Protein 8X2A (pdb70)

Solvent-accessible surface area: 12989 Å² total; per-residue (Å²): 39,79,28,140,58,173,56,11,77,69,99,115,99,76,26,97,35,107,22,24,46,25,37,27,0,69,30,110,68,130,107,69,0,15,0,20,17,3,138,129,49,33,7,31,45,117,87,7,50,129,35,6,119,50,11,61,173,12,53,42,94,30,4,8,71,19,43,0,10,3,29,169,104,94,50,4,17,2,0,12,40,66,12,55,57,29,33,0,24,88,16,1,121,81,76,21,215,59,6,99,51,40,67,0,6,46,3,0,17,12,0,0,43,0,1,14,38,0,31,72,89,146,21,58,2,60,14,0,0,0,82,22,0,45,0,28,197,119,56,28,0,26,0,12,41,10,5,8,37,137,14,40,102,97,95,74,170,111,127,33,184,22,34,14,40,38,8,0,9,23,4,21,98,152,92,117,53,38,25,42,6,3,0,1,6,0,0,0,0,0,2,1,0,2,4,47,3,105,106,2,13,90,153,74,84,40,88,81,2,43,107,52,4,46,142,44,66,34,5,123,108,2,170,62,2,57,94,70,15,32,91,16,0,98,45,0,4,82,102,75,36,123,134,6,25,44,0,132,101,2,39,76,53,0,78,103,51,94,178

Nearest PDB structures (foldseek):
  8x2a-assembly1_A  TM=1.004E+00  e=5.214E-53  Homo sapiens
  5p9j-assembly1_A  TM=9.746E-01  e=1.979E-36  Homo sapiens
  7ng7-assembly1_A  TM=9.384E-01  e=1.319E-29  Homo sapiens
  2vx1-assembly1_A  TM=8.857E-01  e=1.153E-25  Homo sapiens
  5nkc-assembly1_A  TM=9.064E-01  e=5.040E-25  Homo sapiens

Foldseek 3Di:
DADDPVQKAFDAWPQADPQGTWTWIHGNNHFTKIKHFHFPPFFLVVVVVVCQVVLQVLDDPQAFHWDHWHPPDGRIIGITGDAPQAFQLVVLQVCVVPDALLLLLQQLLSALVSLLSCVVVQFFQLDDASNQWGQHPVRRIHGYPGPVVVTGPDDQVLVGPPPLLLFQLCCNPPVDTGLLRVLSSSLVRSQCSLLSNDDGVVVDDSVRSSVCLVVPDDDDDHPRADPLRNVLSVLSHDNDSVSRDGSVVSSVSSVVVRD

Structure (mmCIF, N/CA/C/O backbone):
data_8X2A
#
_entry.id   8X2A
#
_cell.length_a   55.372
_cell.length_b   67.475
_cell.length_c   76.519
_cell.angle_alpha   90.000
_cell.angle_beta   90.000
_cell.angle_gamma   90.000
#
_symmetry.space_group_name_H-M   'P 21 21 21'
#
loop_
_entity.id
_entity.type
_entity.pdbx_description
1 polymer 'Cytoplasmic tyrosine-protein kinase BMX'
2 non-polymer 4-[(3S)-3-{[(2E)-but-2-enoyl]amino}piperidin-1-yl]-5-fluoro-2,3-dimethyl-1H-indole-7-carboxamide
3 non-polymer IMIDAZOLE
4 non-polymer 1,2-ETHANEDIOL
5 non-polymer 'CHLORIDE ION'
6 water water
#
loop_
_atom_site.group_PDB
_atom_site.id
_atom_site.type_symbol
_atom_site.label_atom_id
_atom_site.label_alt_id
_atom_site.label_comp_id
_atom_site.label_asym_id
_atom_site.label_entity_id
_atom_site.label_seq_id
_atom_site.pdbx_PDB_ins_code
_atom_site.Cartn_x
_atom_site.Cartn_y
_atom_site.Cartn_z
_atom_site.occupancy
_atom_site.B_iso_or_equiv
_atom_site.auth_seq_id
_atom_site.auth_comp_id
_atom_site.auth_asym_id
_atom_site.auth_atom_id
_atom_site.pdbx_PDB_model_num
ATOM 1 N N . GLY A 1 1 ? 25.739 2.530 9.729 1.000 22.210 410 GLY A N 1
ATOM 2 C CA . GLY A 1 1 ? 26.659 1.472 10.180 1.000 20.261 410 GLY A CA 1
ATOM 3 C C . GLY A 1 1 ? 27.455 1.893 11.400 1.000 20.438 410 GLY A C 1
ATOM 4 O O . GLY A 1 1 ? 27.192 2.942 11.988 1.000 20.024 410 GLY A O 1
ATOM 5 N N . GLU A 1 2 ? 28.382 1.045 11.807 1.000 19.384 411 GLU A N 1
ATOM 6 C CA . GLU A 1 2 ? 29.196 1.204 13.027 1.000 18.116 411 GLU A CA 1
ATOM 7 C C . GLU A 1 2 ? 30.376 2.135 12.731 1.000 16.422 411 GLU A C 1
ATOM 8 O O . GLU A 1 2 ? 31.065 1.937 11.736 1.000 19.473 411 GLU A O 1
ATOM 14 N N . LEU A 1 3 ? 30.568 3.123 13.580 1.000 14.511 412 LEU A N 1
ATOM 15 C CA . LEU A 1 3 ? 31.692 4.062 13.478 1.000 13.705 412 LEU A CA 1
ATOM 16 C C . LEU A 1 3 ? 32.721 3.698 14.535 1.000 14.866 412 LEU A C 1
ATOM 17 O O . LEU A 1 3 ? 32.422 2.990 15.499 1.000 17.728 412 LEU A O 1
ATOM 22 N N . LYS A 1 4 ? 33.916 4.218 14.340 1.000 15.086 413 LYS A N 1
ATOM 23 C CA . LYS A 1 4 ? 35.026 4.032 15.289 1.000 15.657 413 LYS A CA 1
ATOM 24 C C . LYS A 1 4 ? 34.917 5.096 16.356 1.000 14.070 413 LYS A C 1
ATOM 25 O O . LYS A 1 4 ? 34.985 6.288 16.028 1.000 14.377 413 LYS A O 1
ATOM 31 N N . ARG A 1 5 ? 34.785 4.680 17.600 1.000 14.035 414 ARG A N 1
ATOM 32 C CA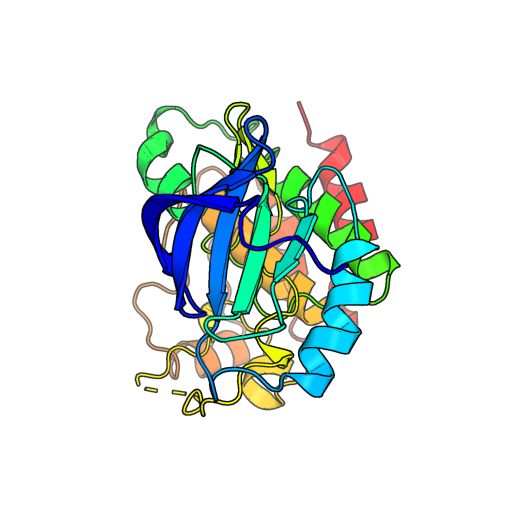 A ARG A 1 5 ? 34.507 5.594 18.726 0.500 14.665 414 ARG A CA 1
ATOM 33 C CA B ARG A 1 5 ? 34.501 5.598 18.731 0.500 14.723 414 ARG A CA 1
ATOM 34 C C . ARG A 1 5 ? 35.645 6.606 18.867 1.000 13.097 414 ARG A C 1
ATOM 35 O O . ARG A 1 5 ? 35.370 7.791 19.115 1.000 13.519 414 ARG A O 1
ATOM 50 N N . GLU A 1 6 ? 36.896 6.165 18.679 1.000 12.468 415 GLU A N 1
ATOM 51 C CA . GLU A 1 6 ? 38.026 7.089 18.848 1.000 11.999 415 GLU A CA 1
ATOM 52 C C . GLU A 1 6 ? 38.150 8.037 17.652 1.000 11.827 415 GLU A C 1
ATOM 53 O O . GLU A 1 6 ? 38.953 8.968 17.739 1.000 13.554 415 GLU A O 1
ATOM 59 N N . GLU A 1 7 ? 37.404 7.825 16.569 1.000 11.675 416 GLU A N 1
ATOM 60 C CA . GLU A 1 7 ? 37.366 8.796 15.453 1.000 12.072 416 GLU A CA 1
ATOM 61 C C . GLU A 1 7 ? 36.365 9.908 15.751 1.000 11.417 416 GLU A C 1
ATOM 62 O O . GLU A 1 7 ? 36.205 10.782 14.905 1.000 13.451 416 GLU A O 1
ATOM 68 N N . ILE A 1 8 ? 35.725 9.868 16.911 1.000 11.970 417 ILE A N 1
ATOM 69 C CA . ILE A 1 8 ? 34.850 10.961 17.389 1.000 12.763 417 ILE A CA 1
ATOM 70 C C . ILE A 1 8 ? 35.557 11.620 18.557 1.000 12.905 417 ILE A C 1
ATOM 71 O O . ILE A 1 8 ? 35.936 10.920 19.504 1.000 14.757 417 ILE A O 1
ATOM 76 N N . THR A 1 9 ? 35.782 12.913 18.446 1.000 12.154 418 THR A N 1
ATOM 77 C CA . THR A 1 9 ? 36.256 13.716 19.575 1.000 13.067 418 THR A CA 1
ATOM 78 C C . THR A 1 9 ? 35.107 14.598 20.037 1.000 12.609 418 THR A C 1
ATOM 79 O O . THR A 1 9 ? 34.545 15.344 19.224 1.000 13.434 418 THR A O 1
ATOM 83 N N . LEU A 1 10 ? 34.785 14.502 21.315 1.000 14.041 419 LEU A N 1
ATOM 84 C CA . LEU A 1 10 ? 33.700 15.290 21.923 1.000 14.936 419 LEU A CA 1
ATOM 85 C C . LEU A 1 10 ? 34.243 16.651 22.337 1.000 15.930 419 LEU A C 1
ATOM 86 O O . LEU A 1 10 ? 35.321 16.718 22.928 1.000 18.548 419 LEU A O 1
ATOM 91 N N . LEU A 1 11 ? 33.537 17.722 22.005 1.000 15.737 420 LEU A N 1
ATOM 92 C CA . LEU A 1 11 ? 34.056 19.102 22.148 1.000 17.606 420 LEU A CA 1
ATOM 93 C C . LEU A 1 11 ? 33.325 19.893 23.217 1.000 20.583 420 LEU A C 1
ATOM 94 O O . LEU A 1 11 ? 33.979 20.574 23.997 1.000 26.446 420 LEU A O 1
ATOM 99 N N . LYS A 1 12 ? 32.015 19.838 23.227 1.000 20.543 421 LYS A N 1
ATOM 100 C CA . LYS A 1 12 ? 31.222 20.587 24.223 1.000 21.830 421 LYS A CA 1
ATOM 101 C C . LYS A 1 12 ? 29.803 20.050 24.218 1.000 19.767 421 LYS A C 1
ATOM 102 O O . LYS A 1 12 ? 29.337 19.528 23.187 1.000 19.236 421 LYS A O 1
ATOM 108 N N . GLU A 1 13 ? 29.128 20.210 25.342 1.000 19.940 422 GLU A N 1
ATOM 109 C CA . GLU A 1 13 ? 27.726 19.769 25.450 1.000 19.689 422 GLU A CA 1
ATOM 110 C C . GLU A 1 13 ? 26.843 20.746 24.667 1.000 19.114 422 GLU A C 1
ATOM 111 O O . GLU A 1 13 ? 26.996 21.969 24.836 1.000 22.970 422 GLU A O 1
ATOM 117 N N . LEU A 1 14 ? 25.930 20.222 23.851 1.000 18.012 423 LEU A N 1
ATOM 118 C CA . LEU A 1 14 ? 24.891 21.042 23.177 1.000 17.474 423 LEU A CA 1
ATOM 119 C C . LEU A 1 14 ? 23.692 21.198 24.100 1.000 19.299 423 LEU A C 1
ATOM 120 O O . LEU A 1 14 ? 22.996 22.203 23.997 1.000 23.966 423 LEU A O 1
ATOM 125 N N . GLY A 1 15 ? 23.473 20.223 24.969 1.000 19.789 424 GLY A N 1
ATOM 126 C CA . GLY A 1 15 ? 22.432 20.293 25.994 1.000 20.469 424 GLY A CA 1
ATOM 127 C C . GLY A 1 15 ? 21.886 18.912 26.246 1.000 19.428 424 GLY A C 1
ATOM 128 O O . GLY A 1 15 ? 22.489 17.909 25.811 1.000 20.227 424 GLY A O 1
ATOM 129 N N . SER A 1 16 ? 20.765 18.868 26.930 1.000 21.953 425 SER A N 1
ATOM 130 C CA . SER A 1 16 ? 20.071 17.618 27.286 1.000 24.766 425 SER A CA 1
ATOM 131 C C . SER A 1 16 ? 18.897 17.472 26.332 1.000 24.656 425 SER A C 1
ATOM 132 O O . SER A 1 16 ? 17.994 18.348 26.305 1.000 26.849 425 SER A O 1
ATOM 135 N N . GLY A 1 17 ? 19.004 16.437 25.520 1.000 25.087 426 GLY A N 1
ATOM 136 C CA . GLY A 1 17 ? 18.005 16.118 24.514 1.000 26.349 426 GLY A CA 1
ATOM 137 C C . GLY A 1 17 ? 16.939 15.253 25.133 1.000 25.892 426 GLY A C 1
ATOM 138 O O . GLY A 1 17 ? 17.034 14.846 26.326 1.000 27.250 426 GLY A O 1
ATOM 139 N N . GLN A 1 18 ? 15.950 14.958 24.328 1.000 25.662 427 GLN A N 1
ATOM 140 C CA . GLN A 1 18 ? 14.854 14.080 24.741 1.000 25.755 427 GLN A CA 1
ATOM 141 C C . GLN A 1 18 ? 15.412 12.707 25.128 1.000 22.886 427 GLN A C 1
ATOM 142 O O . GLN A 1 18 ? 14.818 12.064 25.990 1.000 26.051 427 GLN A O 1
ATOM 148 N N . PHE A 1 19 ? 16.553 12.287 24.572 1.000 22.885 428 PHE A N 1
ATOM 149 C CA . PHE A 1 19 ? 17.066 10.894 24.679 1.000 23.186 428 PHE A CA 1
ATOM 150 C C . PHE A 1 19 ? 18.367 10.819 25.482 1.000 25.746 428 PHE A C 1
ATOM 151 O O . PHE A 1 19 ? 18.903 9.708 25.609 1.000 31.070 428 PHE A O 1
ATOM 159 N N . GLY A 1 20 ? 18.819 11.940 26.043 1.000 25.259 429 GLY A N 1
ATOM 160 C CA . GLY A 1 20 ? 20.059 12.028 26.832 1.000 25.686 429 GLY A CA 1
ATOM 161 C C . GLY A 1 20 ? 20.891 13.234 26.449 1.000 21.994 429 GLY A C 1
ATOM 162 O O . GLY A 1 20 ? 20.419 14.111 25.721 1.000 23.695 429 GLY A O 1
ATOM 163 N N . VAL A 1 21 ? 22.119 13.261 26.946 1.000 20.778 430 VAL A N 1
ATOM 164 C CA . VAL A 1 21 ? 23.077 14.350 26.647 1.000 20.393 430 VAL A CA 1
ATOM 165 C C . VAL A 1 21 ? 23.382 14.305 25.155 1.000 18.024 430 VAL A C 1
ATOM 166 O O . VAL A 1 21 ? 23.467 13.210 24.575 1.000 17.899 430 VAL A O 1
ATOM 170 N N . VAL A 1 22 ? 23.546 15.474 24.563 1.000 15.992 431 VAL A N 1
ATOM 171 C CA . VAL A 1 22 ? 24.000 15.606 23.159 1.000 14.600 431 VAL A CA 1
ATOM 172 C C . VAL A 1 22 ? 25.247 16.476 23.161 1.000 14.834 431 VAL A C 1
ATOM 173 O O . VAL A 1 22 ? 25.241 17.541 23.775 1.000 15.765 431 VAL A O 1
ATOM 177 N N . GLN A 1 23 ? 26.279 16.011 22.478 1.000 14.388 432 GLN A N 1
ATOM 178 C CA . GLN A 1 23 ? 27.578 16.705 22.412 1.000 14.924 432 GLN A CA 1
ATOM 179 C C . GLN A 1 23 ? 27.851 17.149 20.984 1.000 13.444 432 GLN A C 1
ATOM 180 O O . GLN A 1 23 ? 27.544 16.412 20.039 1.000 14.389 432 GLN A O 1
ATOM 186 N N . LEU A 1 24 ? 28.477 18.307 20.856 1.000 13.765 433 LEU A N 1
ATOM 187 C CA . LEU A 1 24 ? 29.165 18.689 19.618 1.000 13.639 433 LEU A CA 1
ATOM 188 C C . LEU A 1 24 ? 30.469 17.911 19.562 1.000 12.428 433 LEU A C 1
ATOM 189 O O . LEU A 1 24 ? 31.161 17.841 20.582 1.000 15.693 433 LEU A O 1
ATOM 194 N N . GLY A 1 25 ? 30.781 17.368 18.398 1.000 12.240 434 GLY A N 1
ATOM 195 C CA . GLY A 1 25 ? 32.017 16.624 18.215 1.000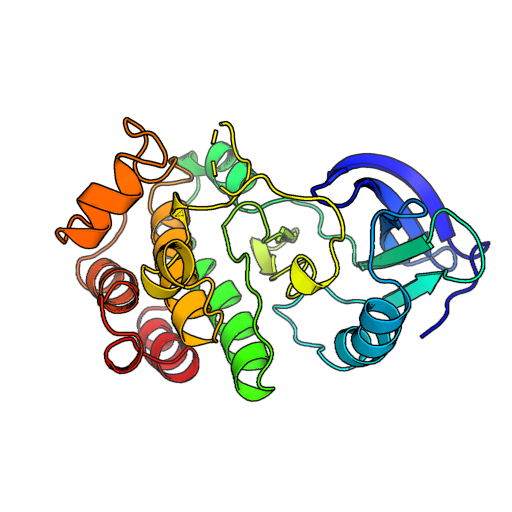 11.934 434 GLY A CA 1
ATOM 196 C C . GLY A 1 25 ? 32.599 16.840 16.848 1.000 10.584 434 GLY A C 1
ATOM 197 O O . GLY A 1 25 ? 32.044 17.563 16.015 1.000 10.727 434 GLY A O 1
ATOM 198 N N . LYS A 1 26 ? 33.730 16.203 16.663 1.000 11.126 435 LYS A N 1
ATOM 199 C CA . LYS A 1 26 ? 34.394 16.179 15.366 1.000 11.803 435 LYS A CA 1
ATOM 200 C C . LYS A 1 26 ? 34.625 14.716 15.009 1.000 11.184 435 LYS A C 1
ATOM 201 O O . LYS A 1 26 ? 35.033 13.938 15.879 1.000 12.883 435 LYS A O 1
ATOM 207 N N . TRP A 1 27 ? 34.360 14.378 13.760 1.000 10.632 436 TRP A N 1
ATOM 208 C CA . TRP A 1 27 ? 34.509 13.007 13.261 1.000 10.345 436 TRP A CA 1
ATOM 209 C C . TRP A 1 27 ? 35.617 12.998 12.220 1.000 10.447 436 TRP A C 1
ATOM 210 O O . TRP A 1 27 ? 35.625 13.822 11.307 1.000 10.459 436 TRP A O 1
ATOM 221 N N . LYS A 1 28 ? 36.559 12.077 12.399 1.000 10.732 437 LYS A N 1
ATOM 222 C CA . LYS A 1 28 ? 37.679 11.860 11.449 1.000 11.579 437 LYS A CA 1
ATOM 223 C C . LYS A 1 28 ? 38.507 13.146 11.280 1.000 11.844 437 LYS A C 1
ATOM 224 O O . LYS A 1 28 ? 39.088 13.370 10.210 1.000 12.679 437 LYS A O 1
ATOM 230 N N . GLY A 1 29 ? 38.575 13.957 12.327 1.000 11.923 438 GLY A N 1
ATOM 231 C CA . GLY A 1 29 ? 39.372 15.196 12.3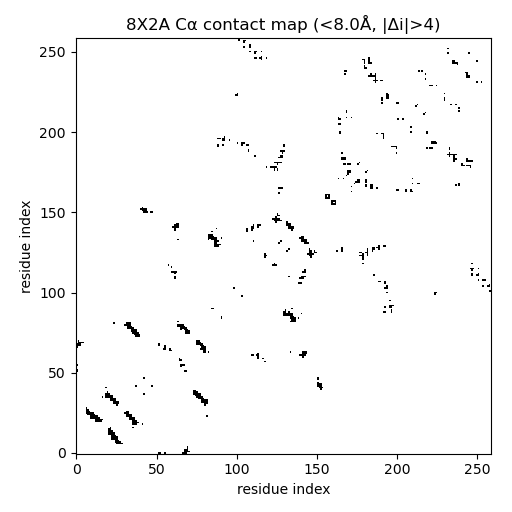13 1.000 13.179 438 GLY A CA 1
ATOM 232 C C . GLY A 1 29 ? 38.883 16.183 11.271 1.000 13.445 438 GLY A C 1
ATOM 233 O O . GLY A 1 29 ? 39.657 17.077 10.887 1.000 15.615 438 GLY A O 1
ATOM 234 N N . GLN A 1 30 ? 37.630 16.077 10.827 1.000 12.665 439 GLN A N 1
ATOM 235 C CA A GLN A 1 30 ? 37.185 16.904 9.674 0.480 13.366 439 GLN A CA 1
ATOM 236 C CA B GLN A 1 30 ? 37.168 16.839 9.641 0.520 13.273 439 GLN A CA 1
ATOM 237 C C . GLN A 1 30 ? 35.709 17.298 9.756 1.000 12.773 439 GLN A C 1
ATOM 238 O O . GLN A 1 30 ? 35.428 18.420 9.385 1.000 16.051 439 GLN A O 1
ATOM 249 N N . TYR A 1 31 ? 34.821 16.415 10.171 1.000 11.277 440 TYR A N 1
ATOM 250 C CA . TYR A 1 31 ? 33.373 16.661 10.027 1.000 11.244 440 TYR A CA 1
ATOM 251 C C . TYR A 1 31 ? 32.797 17.068 11.369 1.000 10.756 440 TYR A C 1
ATOM 252 O O . TYR A 1 31 ? 32.962 16.379 12.380 1.000 12.377 440 TYR A O 1
ATOM 261 N N . ASP A 1 32 ? 31.982 18.109 11.343 1.000 10.722 441 ASP A N 1
ATOM 262 C CA . ASP A 1 32 ? 31.273 18.556 12.554 1.000 10.955 441 ASP A CA 1
ATOM 263 C C . ASP A 1 32 ? 30.060 17.638 12.760 1.000 10.295 441 ASP A C 1
ATOM 264 O O . ASP A 1 32 ? 29.243 17.474 11.815 1.000 11.197 441 ASP A O 1
ATOM 269 N N . VAL A 1 33 ? 29.906 17.111 13.971 1.000 10.271 442 VAL A N 1
ATOM 270 C CA . VAL A 1 33 ? 28.824 16.151 14.263 1.000 10.395 442 VAL A CA 1
ATOM 271 C C . VAL A 1 33 ? 28.152 16.520 15.572 1.000 11.092 442 VAL A C 1
ATOM 272 O O . VAL A 1 33 ? 28.737 17.190 16.454 1.000 11.963 442 VAL A O 1
ATOM 276 N N . ALA A 1 34 ? 26.906 16.084 15.671 1.000 11.239 443 ALA A N 1
ATOM 277 C CA . ALA A 1 34 ? 26.213 16.003 16.964 1.000 11.287 443 ALA A CA 1
ATOM 278 C C . ALA A 1 34 ? 26.192 14.548 17.381 1.000 11.199 443 ALA A C 1
ATOM 279 O O . ALA A 1 34 ? 25.950 13.678 16.532 1.000 13.321 443 ALA A O 1
ATOM 281 N N . VAL A 1 35 ? 26.438 14.313 18.653 1.000 11.502 444 VAL A N 1
ATOM 282 C CA . VAL A 1 35 ? 26.525 12.935 19.173 1.000 12.149 444 VAL A CA 1
ATOM 283 C C . VAL A 1 35 ? 25.525 12.794 20.306 1.000 13.149 444 VAL A C 1
ATOM 284 O O . VAL A 1 35 ? 25.719 13.416 21.361 1.000 14.276 444 VAL A O 1
ATOM 288 N N . LYS A 1 36 ? 24.488 11.999 20.075 1.000 14.427 445 LYS A N 1
ATOM 289 C CA . LYS A 1 36 ? 23.514 11.687 21.132 1.000 16.369 445 LYS A CA 1
ATOM 290 C C . LYS A 1 36 ? 24.094 10.544 21.943 1.000 16.456 445 LYS A C 1
ATOM 291 O O . LYS A 1 36 ? 24.518 9.552 21.349 1.000 18.567 445 LYS A O 1
ATOM 297 N N . MET A 1 37 ? 24.097 10.716 23.251 1.000 17.876 446 MET A N 1
ATOM 298 C CA . MET A 1 37 ? 24.600 9.735 24.226 1.000 19.868 446 MET A CA 1
ATOM 299 C C . MET A 1 37 ? 23.394 8.945 24.716 1.000 20.936 446 MET A C 1
ATOM 300 O O . MET A 1 37 ? 22.489 9.553 25.296 1.000 25.957 446 MET A O 1
ATOM 305 N N . ILE A 1 38 ? 23.347 7.658 24.389 1.000 19.838 447 ILE A N 1
ATOM 306 C CA . ILE A 1 38 ? 22.212 6.781 24.754 1.000 19.907 447 ILE A CA 1
ATOM 307 C C . ILE A 1 38 ? 22.662 5.876 25.896 1.000 20.943 447 ILE A C 1
ATOM 308 O O . ILE A 1 38 ? 23.551 5.036 25.698 1.000 22.367 447 ILE A O 1
ATOM 313 N N . LYS A 1 39 ? 22.072 6.075 27.068 1.000 22.864 448 LYS A N 1
ATOM 314 C CA . LYS A 1 39 ? 22.427 5.332 28.297 1.000 25.812 448 LYS A CA 1
ATOM 315 C C . LYS A 1 39 ? 21.836 3.919 28.262 1.000 26.325 448 LYS A C 1
ATOM 316 O O . LYS A 1 39 ? 20.789 3.690 27.613 1.000 25.499 448 LYS A O 1
ATOM 322 N N . GLU A 1 40 ? 22.478 2.997 28.984 1.000 26.768 449 GLU A N 1
ATOM 323 C CA . GLU A 1 40 ? 21.950 1.626 29.195 1.000 28.105 449 GLU A CA 1
ATOM 324 C C . GLU A 1 40 ? 20.519 1.702 29.753 1.000 28.688 449 GLU A C 1
ATOM 325 O O . GLU A 1 40 ? 20.289 2.523 30.646 1.000 30.077 449 GLU A O 1
ATOM 331 N N . GLY A 1 41 ? 19.643 0.841 29.232 1.000 29.899 450 GLY A N 1
ATOM 332 C CA . GLY A 1 41 ? 18.262 0.654 29.710 1.000 31.277 450 GLY A CA 1
ATOM 333 C C . GLY A 1 41 ? 17.306 1.710 29.204 1.000 32.460 450 GLY A C 1
ATOM 334 O O . GLY A 1 41 ? 16.139 1.610 29.565 1.000 33.334 450 GLY A O 1
ATOM 335 N N . SER A 1 42 ? 17.754 2.686 28.405 1.000 32.197 451 SER A N 1
ATOM 336 C CA . SER A 1 42 ? 16.887 3.810 27.972 1.000 33.037 451 SER A CA 1
ATOM 337 C C . SER A 1 42 ? 16.190 3.452 26.663 1.000 35.580 451 SER A C 1
ATOM 338 O O . SER A 1 42 ? 15.143 4.042 26.412 1.000 36.784 451 SER A O 1
ATOM 341 N N . MET A 1 43 ? 16.697 2.491 25.897 1.000 31.939 452 MET A N 1
ATOM 342 C CA . MET A 1 43 ? 16.208 2.169 24.535 1.000 32.328 452 MET A CA 1
ATOM 343 C C . MET A 1 43 ? 16.039 0.659 24.367 1.000 33.848 452 MET A C 1
ATOM 344 O O . MET A 1 43 ? 16.815 -0.091 24.961 1.000 35.814 452 MET A O 1
ATOM 349 N N . SER A 1 44 ? 15.015 0.239 23.619 1.000 35.120 453 SER A N 1
ATOM 350 C CA . SER A 1 44 ? 14.871 -1.146 23.105 1.000 35.495 453 SER A CA 1
ATOM 351 C C . SER A 1 44 ? 15.947 -1.312 22.040 1.000 34.861 453 SER A C 1
ATOM 352 O O . SER A 1 44 ? 15.710 -0.905 20.886 1.000 32.697 453 SER A O 1
ATOM 355 N N . GLU A 1 45 ? 17.114 -1.801 22.447 1.000 36.008 454 GLU A N 1
ATOM 356 C CA . GLU A 1 45 ? 18.339 -1.664 21.635 1.000 37.346 454 GLU A CA 1
ATOM 357 C C . GLU A 1 45 ? 18.194 -2.545 20.396 1.000 35.113 454 GLU A C 1
ATOM 358 O O . GLU A 1 45 ? 18.537 -2.069 19.305 1.000 36.008 454 GLU A O 1
ATOM 364 N N . ASP A 1 46 ? 17.708 -3.780 20.569 1.000 41.298 455 ASP A N 1
ATOM 365 C CA . ASP A 1 46 ? 17.532 -4.734 19.445 1.000 46.325 455 ASP A CA 1
ATOM 366 C C . ASP A 1 46 ? 16.757 -4.016 18.337 1.000 44.700 455 ASP A C 1
ATOM 367 O O . ASP A 1 46 ? 17.277 -3.928 17.206 1.000 42.333 455 ASP A O 1
ATOM 372 N N . GLU A 1 47 ? 15.585 -3.473 18.681 1.000 40.293 456 GLU A N 1
ATOM 373 C CA . GLU A 1 47 ? 14.657 -2.813 17.730 1.000 44.315 456 GLU A CA 1
ATOM 374 C C . GLU A 1 47 ? 15.378 -1.602 17.137 1.000 35.633 456 GLU A C 1
ATOM 375 O O . GLU A 1 47 ? 15.373 -1.411 15.895 1.000 34.924 456 GLU A O 1
ATOM 381 N N . PHE A 1 48 ? 16.000 -0.804 17.999 1.000 34.710 457 PHE A N 1
ATOM 382 C CA . PHE A 1 48 ? 16.668 0.435 17.546 1.000 32.191 457 PHE A CA 1
ATOM 383 C C . PHE A 1 48 ? 17.771 0.108 16.536 1.000 34.257 457 PHE A C 1
ATOM 384 O O . PHE A 1 48 ? 17.861 0.757 15.489 1.000 36.804 457 PHE A O 1
ATOM 392 N N . PHE A 1 49 ? 18.639 -0.845 16.845 1.000 32.010 458 PHE A N 1
ATOM 393 C CA . PHE A 1 49 ? 19.802 -1.115 15.967 1.000 35.510 458 PHE A CA 1
ATOM 394 C C . PHE A 1 49 ? 19.351 -1.659 14.603 1.000 38.080 458 PHE A C 1
ATOM 395 O O . PHE A 1 49 ? 19.996 -1.309 13.592 1.000 42.374 458 PHE A O 1
ATOM 403 N N . GLN A 1 50 ? 18.266 -2.436 14.549 1.000 39.197 459 GLN A N 1
ATOM 404 C CA . GLN A 1 50 ? 17.611 -2.800 13.263 1.000 44.705 459 GLN A CA 1
ATOM 405 C C . GLN A 1 50 ? 17.237 -1.514 12.526 1.000 44.861 459 GLN A C 1
ATOM 406 O O . GLN A 1 50 ? 17.583 -1.362 11.327 1.000 46.732 459 GLN A O 1
ATOM 412 N N . GLU A 1 51 ? 16.590 -0.594 13.236 1.000 42.463 460 GLU A N 1
ATOM 413 C CA . GLU A 1 51 ? 16.121 0.674 12.628 1.000 50.917 460 GLU A CA 1
ATOM 414 C C . GLU A 1 51 ? 17.315 1.580 12.335 1.000 43.787 460 GLU A C 1
ATOM 415 O O . GLU A 1 51 ? 17.208 2.361 11.392 1.000 40.884 460 GLU A O 1
ATOM 421 N N . ALA A 1 52 ? 18.406 1.481 13.096 1.000 38.604 461 ALA A N 1
ATOM 422 C CA . ALA A 1 52 ? 19.633 2.271 12.831 1.000 37.636 461 ALA A CA 1
ATOM 423 C C . ALA A 1 52 ? 20.109 1.998 11.397 1.000 34.164 461 ALA A C 1
ATOM 424 O O . ALA A 1 52 ? 20.562 2.940 10.744 1.000 32.830 461 ALA A O 1
ATOM 426 N N . GLN A 1 53 ? 19.993 0.761 10.909 1.000 34.791 462 GLN A N 1
ATOM 427 C CA . GLN A 1 53 ? 20.274 0.429 9.484 1.000 37.178 462 GLN A CA 1
ATOM 428 C C . GLN A 1 53 ? 19.244 1.140 8.580 1.000 36.712 462 GLN A C 1
ATOM 429 O O . GLN A 1 53 ? 19.631 1.602 7.492 1.000 39.921 462 GLN A O 1
ATOM 435 N N . THR A 1 54 ? 17.985 1.268 9.005 1.000 36.337 463 THR A N 1
ATOM 436 C CA . THR A 1 54 ? 16.954 2.014 8.232 1.000 37.359 463 THR A CA 1
ATOM 437 C C . THR A 1 54 ? 17.332 3.502 8.231 1.000 38.225 463 THR A C 1
ATOM 438 O O . THR A 1 54 ? 17.416 4.094 7.139 1.000 39.143 463 THR A O 1
ATOM 442 N N . MET A 1 55 ? 17.590 4.072 9.410 1.000 34.109 464 MET A N 1
ATOM 443 C CA . MET A 1 55 ? 17.986 5.495 9.564 1.000 34.538 464 MET A CA 1
ATOM 444 C C . MET A 1 55 ? 19.114 5.810 8.570 1.000 29.117 464 MET A C 1
ATOM 445 O O . MET A 1 55 ? 19.060 6.834 7.894 1.000 26.888 464 MET A O 1
ATOM 450 N N . MET A 1 56 ? 20.120 4.950 8.465 1.000 24.415 465 MET A N 1
ATOM 451 C CA . MET A 1 56 ? 21.277 5.198 7.580 1.000 24.456 465 MET A CA 1
ATOM 452 C C . MET A 1 56 ? 20.811 5.341 6.122 1.000 23.875 465 MET A C 1
ATOM 453 O O . MET A 1 56 ? 21.297 6.224 5.445 1.000 25.052 465 MET A O 1
ATOM 458 N N . LYS A 1 57 ? 19.846 4.547 5.661 1.000 23.700 466 LYS A N 1
ATOM 459 C CA . LYS A 1 57 ? 19.397 4.550 4.242 1.000 25.281 466 LYS A CA 1
ATOM 460 C C . LYS A 1 57 ? 18.456 5.731 3.950 1.000 20.744 466 LYS A C 1
ATOM 461 O O . LYS A 1 57 ? 18.328 6.107 2.772 1.000 24.932 466 LYS A O 1
ATOM 467 N N . LEU A 1 58 ? 17.797 6.294 4.965 1.000 19.655 467 LEU A N 1
ATOM 468 C CA . LEU A 1 58 ? 16.737 7.305 4.764 1.000 18.904 467 LEU A CA 1
ATOM 469 C C . LEU A 1 58 ? 17.394 8.669 4.739 1.000 18.155 467 LEU A C 1
ATOM 470 O O . LEU A 1 58 ? 17.217 9.471 5.683 1.000 23.312 467 LEU A O 1
ATOM 475 N N . SER A 1 59 ? 18.110 8.917 3.660 1.000 17.707 468 SER A N 1
ATOM 476 C CA A SER A 1 59 ? 18.870 10.165 3.445 0.530 16.944 468 SER A CA 1
ATOM 477 C CA B SER A 1 59 ? 18.842 10.191 3.488 0.470 16.278 468 SER A CA 1
ATOM 478 C C . SER A 1 59 ? 18.118 11.095 2.490 1.000 15.692 468 SER A C 1
ATOM 479 O O . SER A 1 59 ? 17.634 10.614 1.444 1.000 17.258 468 SER A O 1
ATOM 484 N N . HIS A 1 60 ? 18.012 12.362 2.859 1.000 14.134 469 HIS A N 1
ATOM 485 C CA . HIS A 1 60 ? 17.323 13.408 2.076 1.000 13.713 469 HIS A CA 1
ATOM 486 C C . HIS A 1 60 ? 17.910 14.750 2.505 1.000 12.676 469 HIS A C 1
ATOM 487 O O . HIS A 1 60 ? 18.264 14.917 3.669 1.000 14.072 469 HIS A O 1
ATOM 494 N N . PRO A 1 61 ? 17.957 15.766 1.616 1.000 13.780 470 PRO A N 1
ATOM 495 C CA . PRO A 1 61 ? 18.519 17.069 1.979 1.000 13.855 470 PRO A CA 1
ATOM 496 C C . PRO A 1 61 ? 17.766 17.800 3.114 1.000 13.236 470 PRO A C 1
ATOM 497 O O . PRO A 1 61 ? 18.326 18.675 3.753 1.000 15.003 4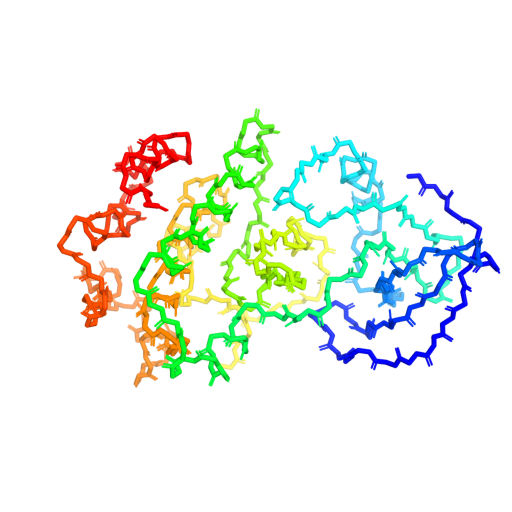70 PRO A O 1
ATOM 501 N N . LYS A 1 62 ? 16.519 17.429 3.374 1.000 11.452 471 LYS A N 1
ATOM 502 C CA . LYS A 1 62 ? 15.720 18.074 4.433 1.000 10.863 471 LYS A CA 1
ATOM 503 C C . LYS A 1 62 ? 15.581 17.143 5.635 1.000 10.362 471 LYS A C 1
ATOM 504 O O . LYS A 1 62 ? 14.781 17.425 6.519 1.000 11.290 471 LYS A O 1
ATOM 510 N N . LEU A 1 63 ? 16.409 16.096 5.694 1.000 10.877 472 LEU A N 1
ATOM 511 C CA . LEU A 1 63 ? 16.556 15.255 6.894 1.000 10.835 472 LEU A CA 1
ATOM 512 C C . LEU A 1 63 ? 17.972 15.418 7.426 1.000 10.636 472 LEU A C 1
ATOM 513 O O . LEU A 1 63 ? 18.928 15.399 6.630 1.000 11.280 472 LEU A O 1
ATOM 518 N N . VAL A 1 64 ? 18.119 15.554 8.731 1.000 10.014 473 VAL A N 1
ATOM 519 C CA A VAL A 1 64 ? 19.476 15.601 9.325 0.730 11.107 473 VAL A CA 1
ATOM 520 C CA B VAL A 1 64 ? 19.480 15.611 9.322 0.270 10.735 473 VAL A CA 1
ATOM 521 C C . VAL A 1 64 ? 20.255 14.359 8.879 1.000 10.871 473 VAL A C 1
ATOM 522 O O . VAL A 1 64 ? 19.725 13.237 8.942 1.000 12.596 473 VAL A O 1
ATOM 529 N N . LYS A 1 65 ? 21.469 14.565 8.414 1.000 11.341 474 LYS A N 1
ATOM 530 C CA . LYS A 1 65 ? 22.287 13.438 7.945 1.000 11.972 474 LYS A CA 1
ATOM 531 C C . LYS A 1 65 ? 22.720 12.578 9.127 1.000 11.389 474 LYS A C 1
ATOM 532 O O . LYS A 1 65 ? 23.323 13.051 10.067 1.000 11.622 474 LYS A O 1
ATOM 538 N N . PHE A 1 66 ? 22.408 11.303 9.010 1.000 12.006 475 PHE A N 1
ATOM 539 C CA A PHE A 1 66 ? 22.780 10.263 9.978 0.540 11.786 475 PHE A CA 1
ATOM 540 C CA B PHE A 1 66 ? 22.788 10.271 9.998 0.460 11.949 475 PHE A CA 1
ATOM 541 C C . PHE A 1 66 ? 24.051 9.579 9.480 1.000 12.190 475 PHE A C 1
ATOM 542 O O . PHE A 1 66 ? 24.044 9.032 8.385 1.000 15.518 475 PHE A O 1
ATOM 557 N N . TYR A 1 67 ? 25.114 9.651 10.256 1.000 10.753 476 TYR A N 1
ATOM 558 C CA . TYR A 1 67 ? 26.405 9.051 9.867 1.000 11.258 476 TYR A CA 1
ATOM 559 C C . TYR A 1 67 ? 26.564 7.617 10.344 1.000 11.599 476 TYR A C 1
ATOM 560 O O . TYR A 1 67 ? 27.252 6.865 9.664 1.000 13.833 476 TYR A O 1
ATOM 569 N N . GLY A 1 68 ? 26.059 7.299 11.528 1.000 11.591 477 GLY A N 1
ATOM 570 C CA . GLY A 1 68 ? 26.245 5.966 12.087 1.000 12.107 477 GLY A CA 1
ATOM 571 C C . GLY A 1 68 ? 26.177 5.972 13.581 1.000 11.903 477 GLY A C 1
ATOM 572 O O . GLY A 1 68 ? 25.772 6.973 14.186 1.000 12.478 477 GLY A O 1
ATOM 573 N N . VAL A 1 69 ? 26.513 4.818 14.155 1.000 12.610 478 VAL A N 1
ATOM 574 C CA . VAL A 1 69 ? 26.436 4.618 15.613 1.000 13.013 478 VAL A CA 1
ATOM 575 C C . VAL A 1 69 ? 27.762 4.084 16.135 1.000 13.716 478 VAL A C 1
ATOM 576 O O . VAL A 1 69 ? 28.512 3.443 15.386 1.000 14.431 478 VAL A O 1
ATOM 580 N N . CYS A 1 70 ? 27.969 4.281 17.424 1.000 14.102 479 CYS A N 1
ATOM 581 C CA . CYS A 1 70 ? 29.001 3.564 18.194 1.000 15.884 479 CYS A CA 1
ATOM 582 C C . CYS A 1 70 ? 28.267 2.752 19.250 1.000 17.504 479 CYS A C 1
ATOM 583 O O . CYS A 1 70 ? 27.734 3.362 20.186 1.000 20.422 479 CYS A O 1
ATOM 586 N N . SER A 1 71 ? 28.144 1.443 19.034 1.000 19.167 480 SER A N 1
ATOM 587 C CA . SER A 1 71 ? 27.123 0.610 19.711 1.000 21.073 480 SER A CA 1
ATOM 588 C C . SER A 1 71 ? 27.768 -0.481 20.565 1.000 23.351 480 SER A C 1
ATOM 589 O O . SER A 1 71 ? 27.035 -1.275 21.136 1.000 26.344 480 SER A O 1
ATOM 592 N N . LYS A 1 72 ? 29.100 -0.520 20.658 1.000 24.799 481 LYS A N 1
ATOM 593 C CA . LYS A 1 72 ? 29.795 -1.695 21.246 1.000 27.612 481 LYS A CA 1
ATOM 594 C C . LYS A 1 72 ? 29.954 -1.549 22.756 1.000 29.862 481 LYS A C 1
ATOM 595 O O . LYS A 1 72 ? 30.239 -2.572 23.418 1.000 32.407 481 LYS A O 1
ATOM 601 N N . GLU A 1 73 ? 29.796 -0.336 23.282 1.000 25.218 482 GLU A N 1
ATOM 602 C CA . GLU A 1 73 ? 29.809 -0.084 24.743 1.000 26.630 482 GLU A CA 1
ATOM 603 C C . GLU A 1 73 ? 28.916 1.128 25.037 1.000 26.612 482 GLU A C 1
ATOM 604 O O . GLU A 1 73 ? 28.537 1.809 24.079 1.000 25.585 482 GLU A O 1
ATOM 610 N N . TYR A 1 74 ? 28.688 1.422 26.314 1.000 27.519 483 TYR A N 1
ATOM 611 C CA . TYR A 1 74 ? 27.874 2.582 26.758 1.000 27.447 483 TYR A CA 1
ATOM 612 C C . TYR A 1 74 ? 28.778 3.758 27.115 1.000 29.233 483 TYR A C 1
ATOM 613 O O . TYR A 1 74 ? 29.907 3.566 27.591 1.000 33.187 483 TYR A O 1
ATOM 622 N N . PRO A 1 75 ? 28.305 5.008 26.892 1.000 26.893 484 PRO A N 1
ATOM 623 C CA . PRO A 1 75 ? 27.030 5.256 26.215 1.000 25.872 484 PRO A CA 1
ATOM 624 C C . PRO A 1 75 ? 27.097 4.910 24.722 1.000 22.222 484 PRO A C 1
ATOM 625 O O . PRO A 1 75 ? 28.120 5.080 24.086 1.000 22.648 484 PRO A O 1
ATOM 629 N N . ILE A 1 76 ? 25.981 4.481 24.161 1.000 20.114 485 ILE A N 1
ATOM 630 C CA . ILE A 1 76 ? 25.841 4.331 22.695 1.000 17.601 485 ILE A CA 1
ATOM 631 C C . ILE A 1 76 ? 25.912 5.731 22.097 1.000 16.460 485 ILE A C 1
ATOM 632 O O . ILE A 1 76 ? 25.269 6.671 22.639 1.000 18.334 485 ILE A O 1
ATOM 637 N N . TYR A 1 77 ? 26.630 5.874 20.999 1.000 14.858 486 TYR A N 1
ATOM 638 C CA . TYR A 1 77 ? 26.635 7.142 20.252 1.000 13.938 486 TYR A CA 1
ATOM 639 C C . TYR A 1 77 ? 25.706 7.015 19.050 1.000 13.383 486 TYR A C 1
ATOM 640 O O . TYR A 1 77 ? 25.791 6.067 18.267 1.000 15.063 486 TYR A O 1
ATOM 649 N N . ILE A 1 78 ? 24.864 8.014 18.873 1.000 13.728 487 ILE A N 1
ATOM 650 C CA . ILE A 1 78 ? 24.169 8.223 17.581 1.000 13.351 487 ILE A CA 1
ATOM 651 C C . ILE A 1 78 ? 24.758 9.488 16.970 1.000 12.831 487 ILE A C 1
ATOM 652 O O . ILE A 1 78 ? 24.666 10.548 17.588 1.000 13.622 487 ILE A O 1
ATOM 657 N N . VAL A 1 79 ? 25.364 9.357 15.808 1.000 11.523 488 VAL A N 1
ATOM 658 C CA . VAL A 1 79 ? 26.168 10.450 15.221 1.000 11.106 488 VAL A CA 1
ATOM 659 C C . VAL A 1 79 ? 25.471 11.006 13.989 1.000 10.324 488 VAL A C 1
ATOM 660 O O . VAL A 1 79 ? 25.209 10.271 13.035 1.000 11.319 488 VAL A O 1
ATOM 664 N N . THR A 1 80 ? 25.222 12.309 14.034 1.000 10.814 489 THR A N 1
ATOM 665 C CA . THR A 1 80 ? 24.555 13.050 12.949 1.000 11.130 489 THR A CA 1
ATOM 666 C C . THR A 1 80 ? 25.392 14.268 12.587 1.000 10.744 489 THR A C 1
ATOM 667 O O . THR A 1 80 ? 26.280 14.667 13.357 1.000 11.514 489 THR A O 1
ATOM 671 N N . GLU A 1 81 ? 25.072 14.876 11.460 1.000 10.743 490 GLU A N 1
ATOM 672 C CA . GLU A 1 81 ? 25.731 16.122 11.073 1.000 10.876 490 GLU A CA 1
ATOM 673 C C . GLU A 1 81 ? 25.324 17.198 12.070 1.000 10.548 490 GLU A C 1
ATOM 674 O O . GLU A 1 81 ? 24.211 17.188 12.615 1.000 11.995 490 GLU A O 1
ATOM 680 N N . TYR A 1 82 ? 26.213 18.155 12.226 1.000 11.433 491 TYR A N 1
ATOM 681 C CA . TYR A 1 82 ? 25.963 19.342 13.061 1.000 11.783 491 TYR A CA 1
ATOM 682 C C . TYR A 1 82 ? 25.228 20.383 12.242 1.000 11.129 491 TYR A C 1
ATOM 683 O O . TYR A 1 82 ? 25.631 20.722 11.129 1.000 12.976 491 TYR A O 1
ATOM 692 N N . ILE A 1 83 ? 24.147 20.864 12.834 1.000 11.039 492 ILE A N 1
ATOM 693 C CA . ILE A 1 83 ? 23.239 21.881 12.255 1.000 11.314 492 ILE A CA 1
ATOM 694 C C . ILE A 1 83 ? 23.285 23.084 13.189 1.000 11.740 492 ILE A C 1
ATOM 695 O O . ILE A 1 83 ? 22.814 22.984 14.329 1.000 12.629 492 ILE A O 1
ATOM 700 N N . SER A 1 84 ? 23.886 24.178 12.729 1.000 12.241 493 SER A N 1
ATOM 701 C CA . SER A 1 84 ? 24.464 25.175 13.641 1.000 12.478 493 SER A CA 1
ATOM 702 C C . SER A 1 84 ? 23.452 26.071 14.337 1.000 11.819 493 SER A C 1
ATOM 703 O O . SER A 1 84 ? 23.824 26.619 15.376 1.000 14.044 493 SER A O 1
ATOM 706 N N . ASN A 1 85 ? 22.252 26.256 13.795 1.000 12.274 494 ASN A N 1
ATOM 707 C CA . ASN A 1 85 ? 21.300 27.213 14.413 1.000 12.575 494 ASN A CA 1
ATOM 708 C C . ASN A 1 85 ? 20.330 26.519 15.353 1.000 13.223 494 ASN A C 1
ATOM 709 O O . ASN A 1 85 ? 19.423 27.192 15.824 1.000 15.882 494 ASN A O 1
ATOM 714 N N . GLY A 1 86 ? 20.514 25.242 15.637 1.000 12.642 495 GLY A N 1
ATOM 715 C CA . GLY A 1 86 ? 19.732 24.574 16.686 1.000 12.342 495 GLY A CA 1
ATOM 716 C C . GLY A 1 86 ? 18.265 24.415 16.332 1.000 10.426 495 GLY A C 1
ATOM 717 O O . GLY A 1 86 ? 17.902 24.379 15.157 1.000 10.976 495 GLY A O 1
ATOM 718 N N . CYS A 1 87 ? 17.447 24.259 17.354 1.000 11.167 496 CYS A N 1
ATOM 719 C CA . CYS A 1 87 ? 16.056 23.854 17.112 1.000 11.003 496 CYS A CA 1
ATOM 720 C C . CYS A 1 87 ? 15.261 25.007 16.496 1.000 9.727 496 CYS A C 1
ATOM 721 O O . CYS A 1 87 ? 15.447 26.184 16.829 1.000 10.158 496 CYS A O 1
ATOM 724 N N . LEU A 1 88 ? 14.358 24.646 15.610 1.000 9.226 497 LEU A N 1
ATOM 725 C CA . LEU A 1 88 ? 13.493 25.620 14.912 1.000 9.040 497 LEU A CA 1
ATOM 726 C C . LEU A 1 88 ? 12.688 26.454 15.905 1.000 8.850 497 LEU A C 1
ATOM 727 O O . LEU A 1 88 ? 12.566 27.663 15.702 1.000 8.925 497 LEU A O 1
ATOM 732 N N . LEU A 1 89 ? 12.152 25.849 16.956 1.000 8.302 498 LEU A N 1
ATOM 733 C CA . LEU A 1 89 ? 11.304 26.603 17.889 1.000 8.985 498 LEU A CA 1
ATOM 734 C C . LEU A 1 89 ? 12.071 27.783 18.481 1.000 8.878 498 LEU A C 1
ATOM 735 O O . LEU A 1 89 ? 11.568 28.900 18.463 1.000 9.215 498 LEU A O 1
ATOM 740 N N . ASN A 1 90 ? 13.277 27.525 18.976 1.000 9.644 499 ASN A N 1
ATOM 741 C CA . ASN A 1 90 ? 14.032 28.628 19.598 1.000 10.167 499 ASN A CA 1
ATOM 742 C C . ASN A 1 90 ? 14.516 29.589 18.519 1.000 9.724 499 ASN A C 1
ATOM 743 O O . ASN A 1 90 ? 14.656 30.783 18.828 1.000 10.495 499 ASN A O 1
ATOM 748 N N . TYR A 1 91 ? 14.765 29.128 17.306 1.000 9.453 500 TYR A N 1
ATOM 749 C CA . TYR A 1 91 ? 15.154 30.038 16.211 1.000 9.956 500 TYR A CA 1
ATOM 750 C C . TYR A 1 91 ? 14.027 31.046 15.962 1.000 8.776 500 TYR A C 1
ATOM 751 O O . TYR A 1 91 ? 14.257 32.257 15.909 1.000 9.785 500 TYR A O 1
ATOM 760 N N . LEU A 1 92 ? 12.804 30.540 15.845 1.000 8.940 501 LEU A N 1
ATOM 761 C CA . LEU A 1 92 ? 11.637 31.418 15.642 1.000 8.944 501 LEU A CA 1
ATOM 762 C C . LEU A 1 92 ? 11.534 32.449 16.767 1.000 8.972 501 LEU A C 1
ATOM 763 O O . LEU A 1 92 ? 11.270 33.621 16.505 1.000 10.114 501 LEU A O 1
ATOM 768 N N . ARG A 1 93 ? 11.711 31.986 17.995 1.000 9.599 502 ARG A N 1
ATOM 769 C CA . ARG A 1 93 ? 11.514 32.822 19.196 1.000 10.799 502 ARG A CA 1
ATOM 770 C C . ARG A 1 93 ? 12.587 33.893 19.329 1.000 11.299 502 ARG A C 1
ATOM 771 O O . ARG A 1 93 ? 12.370 34.826 20.119 1.000 14.063 502 ARG A O 1
ATOM 779 N N . SER A 1 94 ? 13.699 33.758 18.615 1.000 10.981 503 SER A N 1
ATOM 780 C CA . SER A 1 94 ? 14.850 34.677 18.734 1.000 11.221 503 SER A CA 1
ATOM 781 C C . SER A 1 94 ? 15.103 35.441 17.437 1.000 11.243 503 SER A C 1
ATOM 782 O O . SER A 1 94 ? 16.003 36.275 17.436 1.000 12.464 503 SER A O 1
ATOM 785 N N . HIS A 1 95 ? 14.361 35.189 16.361 1.000 11.264 504 HIS A N 1
ATOM 786 C CA . HIS A 1 95 ? 14.572 35.807 15.029 1.000 12.240 504 HIS A CA 1
ATOM 787 C C . HIS A 1 95 ? 13.313 36.423 14.456 1.000 11.810 504 HIS A C 1
ATOM 788 O O . HIS A 1 95 ? 13.341 36.848 13.314 1.000 12.345 504 HIS A O 1
ATOM 795 N N . GLY A 1 96 ? 12.247 36.461 15.238 1.000 12.333 505 GLY A N 1
ATOM 796 C CA . GLY A 1 96 ? 10.954 36.942 14.736 1.000 14.035 505 GLY A CA 1
ATOM 797 C C . GLY A 1 96 ? 10.998 38.351 14.199 1.000 13.765 505 GLY A C 1
ATOM 798 O O . GLY A 1 96 ? 10.203 38.670 13.300 1.000 16.961 505 GLY A O 1
ATOM 799 N N . LYS A 1 97 ? 11.871 39.222 14.709 1.000 12.806 506 LYS A N 1
ATOM 800 C CA . LYS A 1 97 ? 11.898 40.608 14.222 1.000 14.826 506 LYS A CA 1
ATOM 801 C C . LYS A 1 97 ? 12.261 40.630 12.745 1.000 15.719 506 LYS A C 1
ATOM 802 O O . LYS A 1 97 ? 11.720 41.469 12.037 1.000 22.358 506 LYS A O 1
ATOM 808 N N . GLY A 1 98 ? 13.102 39.696 12.304 1.000 13.896 507 GLY A N 1
ATOM 809 C CA . GLY A 1 98 ? 13.660 39.662 10.941 1.000 17.197 507 GLY A CA 1
ATOM 810 C C . GLY A 1 98 ? 12.959 38.704 10.004 1.000 16.080 507 GLY A C 1
ATOM 811 O O . GLY A 1 98 ? 13.295 38.684 8.824 1.000 23.699 507 GLY A O 1
ATOM 812 N N . LEU A 1 99 ? 12.066 37.870 10.512 1.000 13.103 508 LEU A N 1
ATOM 813 C CA . LEU A 1 99 ? 11.434 36.824 9.684 1.000 13.771 508 LEU A CA 1
ATOM 814 C C . LEU A 1 99 ? 10.192 37.385 9.009 1.000 13.947 508 LEU A C 1
ATOM 815 O O . LEU A 1 99 ? 9.384 38.053 9.665 1.000 18.469 508 LEU A O 1
ATOM 820 N N . GLU A 1 100 ? 10.067 37.117 7.723 1.000 14.645 509 GLU A N 1
ATOM 821 C CA . GLU A 1 100 ? 8.904 37.548 6.930 1.000 15.329 509 GLU A CA 1
ATOM 822 C C . GLU A 1 100 ? 8.160 36.336 6.412 1.000 13.583 509 GLU A C 1
ATOM 823 O O . GLU A 1 100 ? 8.698 35.222 6.373 1.000 12.669 509 GLU A O 1
ATOM 829 N N . PRO A 1 101 ? 6.883 36.516 6.013 1.000 13.840 510 PRO A N 1
ATOM 830 C CA . PRO A 1 101 ? 6.075 35.380 5.601 1.000 13.493 510 PRO A CA 1
ATOM 831 C C . PRO A 1 101 ? 6.732 34.472 4.561 1.000 11.510 510 PRO A C 1
ATOM 832 O O . PRO A 1 101 ? 6.550 33.296 4.642 1.000 12.735 510 PRO A O 1
ATOM 836 N N . SER A 1 102 ? 7.486 35.014 3.605 1.000 12.497 511 SER A N 1
ATOM 837 C CA . SER A 1 102 ? 8.085 34.154 2.562 1.000 12.978 511 SER A CA 1
ATOM 838 C C . SER A 1 102 ? 9.076 33.171 3.205 1.000 12.024 511 SER A C 1
ATOM 839 O O . SER A 1 102 ? 9.138 32.006 2.818 1.000 12.522 511 SER A O 1
ATOM 842 N N . GLN A 1 103 ? 9.839 33.630 4.193 1.000 11.325 512 GLN A N 1
ATOM 843 C CA . GLN A 1 103 ? 10.821 32.771 4.883 1.000 11.063 512 GLN A CA 1
ATOM 844 C C . GLN A 1 103 ? 10.102 31.752 5.751 1.000 9.951 512 GLN A C 1
ATOM 845 O O . GLN A 1 103 ? 10.540 30.618 5.843 1.000 10.038 512 GLN A O 1
ATOM 851 N N . LEU A 1 104 ? 9.034 32.173 6.401 1.000 9.753 513 LEU A N 1
ATOM 852 C CA . LEU A 1 104 ? 8.242 31.246 7.241 1.000 9.183 513 LEU A CA 1
ATOM 853 C C . LEU A 1 104 ? 7.650 30.134 6.378 1.000 9.415 513 LEU A C 1
ATOM 854 O O . LEU A 1 104 ? 7.682 28.962 6.774 1.000 9.487 513 LEU A O 1
ATOM 859 N N . LEU A 1 105 ? 7.172 30.477 5.191 1.000 9.463 514 LEU A N 1
ATOM 860 C CA A LEU A 1 105 ? 6.642 29.450 4.278 0.560 9.835 514 LEU A CA 1
ATOM 861 C CA B LEU A 1 105 ? 6.640 29.468 4.249 0.440 9.980 514 LEU A CA 1
ATOM 862 C C . LEU A 1 105 ? 7.774 28.508 3.863 1.000 9.622 514 LEU A C 1
ATOM 863 O O . LEU A 1 105 ? 7.540 27.293 3.809 1.000 10.080 514 LEU A O 1
ATOM 872 N N . GLU A 1 106 ? 8.955 29.045 3.593 1.000 10.203 515 GLU A N 1
ATOM 873 C CA A GLU A 1 106 ? 10.084 28.180 3.172 0.530 10.503 515 GLU A CA 1
ATOM 874 C CA B GLU A 1 106 ? 10.080 28.188 3.167 0.470 10.561 515 GLU A CA 1
ATOM 875 C C . GLU A 1 106 ? 10.429 27.191 4.285 1.000 9.535 515 GLU A C 1
ATOM 876 O O . GLU A 1 106 ? 10.808 26.058 3.994 1.000 10.770 515 GLU A O 1
ATOM 887 N N . MET A 1 107 ? 10.336 27.595 5.532 1.000 9.440 516 MET A N 1
ATOM 888 C CA . MET A 1 107 ? 10.629 26.690 6.659 1.000 9.973 516 MET A CA 1
ATOM 889 C C . MET A 1 107 ? 9.624 25.541 6.632 1.000 9.465 516 MET A C 1
ATOM 890 O O . MET A 1 107 ? 9.996 24.366 6.812 1.000 10.122 516 MET A O 1
ATOM 895 N N . CYS A 1 108 ? 8.346 25.874 6.454 1.000 8.924 517 CYS A N 1
ATOM 896 C CA . CYS A 1 108 ? 7.293 24.841 6.384 1.000 9.235 517 CYS A CA 1
ATOM 897 C C . CYS A 1 108 ? 7.519 23.939 5.178 1.000 9.087 517 CYS A C 1
ATOM 898 O O . CYS A 1 108 ? 7.322 22.728 5.285 1.000 9.482 517 CYS A O 1
ATOM 901 N N . TYR A 1 109 ? 7.885 24.506 4.049 1.000 8.978 518 TYR A N 1
ATOM 902 C CA . TYR A 1 109 ? 8.182 23.737 2.829 1.000 9.188 518 TYR A CA 1
ATOM 903 C C . TYR A 1 109 ? 9.297 22.733 3.086 1.000 8.988 518 TYR A C 1
ATOM 904 O O . TYR A 1 109 ? 9.209 21.582 2.677 1.000 9.370 518 TYR A O 1
ATOM 913 N N . ASP A 1 110 ? 10.366 23.179 3.732 1.000 8.810 519 ASP A N 1
ATOM 914 C CA . ASP A 1 110 ? 11.519 22.302 4.005 1.000 9.313 519 ASP A CA 1
ATOM 915 C C . ASP A 1 110 ? 11.044 21.101 4.813 1.000 9.255 519 ASP A C 1
ATOM 916 O O . ASP A 1 110 ? 11.391 19.948 4.495 1.000 9.647 519 ASP A O 1
ATOM 921 N N . VAL A 1 111 ? 10.333 21.356 5.895 1.000 9.044 520 VAL A N 1
ATOM 922 C CA . VAL A 1 111 ? 9.840 20.251 6.748 1.000 9.204 520 VAL A CA 1
ATOM 923 C C . VAL A 1 111 ? 8.928 19.350 5.914 1.000 9.401 520 VAL A C 1
ATOM 924 O O . VAL A 1 111 ? 9.024 18.114 5.996 1.000 9.745 520 VAL A O 1
ATOM 928 N N . CYS A 1 112 ? 8.022 19.939 5.134 1.000 8.854 521 CYS A N 1
ATOM 929 C CA . CYS A 1 112 ? 7.062 19.155 4.354 1.000 9.387 521 CYS A CA 1
ATOM 930 C C . CYS A 1 112 ? 7.815 18.257 3.382 1.000 9.017 521 CYS A C 1
ATOM 931 O O . CYS A 1 112 ? 7.387 17.120 3.162 1.000 10.440 521 CYS A O 1
ATOM 934 N N . GLU A 1 113 ? 8.874 18.785 2.786 1.000 9.375 522 GLU A N 1
ATOM 935 C CA . GLU A 1 113 ? 9.622 18.001 1.782 1.000 10.076 522 GLU A CA 1
ATOM 936 C C . GLU A 1 113 ? 10.323 16.815 2.458 1.000 9.868 522 GLU A C 1
ATOM 937 O O . GLU A 1 113 ? 10.289 15.695 1.928 1.000 10.985 522 GLU A O 1
ATOM 943 N N . GLY A 1 114 ? 10.901 17.023 3.631 1.000 9.396 523 GLY A N 1
ATOM 944 C CA . GLY A 1 114 ? 11.503 15.911 4.377 1.000 9.565 523 GLY A CA 1
ATOM 945 C C . GLY A 1 114 ? 10.466 14.889 4.778 1.000 9.995 523 GLY A C 1
ATOM 946 O O . GLY A 1 114 ? 10.685 13.664 4.691 1.000 10.771 523 GLY A O 1
ATOM 947 N N . MET A 1 115 ? 9.314 15.369 5.213 1.000 9.296 524 MET A N 1
ATOM 948 C CA . MET A 1 115 ? 8.235 14.450 5.642 1.000 9.635 524 MET A CA 1
ATOM 949 C C . MET A 1 115 ? 7.646 13.713 4.440 1.000 10.229 524 MET A C 1
ATOM 950 O O . MET A 1 115 ? 7.267 12.555 4.601 1.000 11.031 524 MET A O 1
ATOM 955 N N . ALA A 1 116 ? 7.563 14.346 3.282 1.000 10.407 525 ALA A N 1
ATOM 956 C CA . ALA A 1 116 ? 7.055 13.651 2.077 1.000 11.038 525 ALA A CA 1
ATOM 957 C C . ALA A 1 116 ? 8.019 12.512 1.746 1.000 12.074 525 ALA A C 1
ATOM 958 O O . ALA A 1 116 ? 7.570 11.431 1.325 1.000 12.614 525 ALA A O 1
ATOM 960 N N . PHE A 1 117 ? 9.326 12.729 1.921 1.000 12.144 526 PHE A N 1
ATOM 961 C CA . PHE A 1 117 ? 10.305 11.659 1.686 1.000 12.285 526 PHE A CA 1
ATOM 962 C C . PHE A 1 117 ? 10.030 10.527 2.675 1.000 13.337 526 PHE A C 1
ATOM 963 O O . PHE A 1 117 ? 9.953 9.333 2.268 1.000 13.427 526 PHE A O 1
ATOM 971 N N . LEU A 1 118 ? 9.896 10.843 3.958 1.000 11.997 527 LEU A N 1
ATOM 972 C CA . LEU A 1 118 ? 9.632 9.772 4.942 1.000 12.872 527 LEU A CA 1
ATOM 973 C C . LEU A 1 118 ? 8.336 9.034 4.629 1.000 12.987 527 LEU A C 1
ATOM 974 O O . LEU A 1 118 ? 8.316 7.795 4.668 1.000 13.346 527 LEU A O 1
ATOM 979 N N . GLU A 1 119 ? 7.282 9.761 4.302 1.000 12.684 528 GLU A N 1
ATOM 980 C CA . GLU A 1 119 ? 5.982 9.131 3.989 1.000 13.014 528 GLU A CA 1
ATOM 981 C C . GLU A 1 119 ? 6.158 8.172 2.811 1.000 13.900 528 GLU A C 1
ATOM 982 O O . GLU A 1 119 ? 5.552 7.086 2.814 1.000 15.022 528 GLU A O 1
ATOM 988 N N . SER A 1 120 ? 6.932 8.568 1.803 1.000 14.283 529 SER A N 1
ATOM 989 C CA . SER A 1 120 ? 7.111 7.751 0.582 1.000 15.922 529 SER A CA 1
ATOM 990 C C . SER A 1 120 ? 7.831 6.443 0.922 1.000 16.434 529 SER A C 1
ATOM 991 O O . SER A 1 120 ? 7.781 5.531 0.100 1.000 19.270 529 SER A O 1
ATOM 994 N N . HIS A 1 121 ? 8.503 6.388 2.080 1.000 15.545 530 HIS A N 1
ATOM 995 C CA . HIS A 1 121 ? 9.202 5.180 2.588 1.000 16.981 530 HIS A CA 1
ATOM 996 C C . HIS A 1 121 ? 8.441 4.543 3.748 1.000 16.993 530 HIS A C 1
ATOM 997 O O . HIS A 1 121 ? 8.997 3.653 4.394 1.000 21.082 530 HIS A O 1
ATOM 1004 N N . GLN A 1 122 ? 7.178 4.914 3.937 1.000 15.728 531 GLN A N 1
ATOM 1005 C CA . GLN A 1 122 ? 6.288 4.338 4.978 1.000 17.830 531 GLN A CA 1
ATOM 1006 C C . GLN A 1 122 ? 6.959 4.481 6.344 1.000 17.651 531 GLN A C 1
ATOM 1007 O O . GLN A 1 122 ? 6.820 3.628 7.209 1.000 19.789 531 GLN A O 1
ATOM 1013 N N . PHE A 1 123 ? 7.662 5.585 6.542 1.000 14.538 532 PHE A N 1
ATOM 1014 C CA . PHE A 1 123 ? 8.332 5.855 7.820 1.000 13.776 532 PHE A CA 1
ATOM 1015 C C . PHE A 1 123 ? 7.581 6.943 8.561 1.000 12.659 532 PHE A C 1
ATOM 1016 O O . PHE A 1 123 ? 7.384 8.048 8.036 1.000 13.622 532 PHE A O 1
ATOM 1024 N N . ILE A 1 124 ? 7.184 6.610 9.777 1.000 12.376 533 ILE A N 1
ATOM 1025 C CA . ILE A 1 124 ? 6.340 7.484 10.622 1.000 12.177 533 ILE A CA 1
ATOM 1026 C C . ILE A 1 124 ? 7.253 8.208 11.615 1.000 11.772 533 ILE A C 1
ATOM 1027 O O . ILE A 1 124 ? 8.014 7.564 12.349 1.000 13.112 533 ILE A O 1
ATOM 1032 N N . HIS A 1 125 ? 7.182 9.526 11.644 1.000 11.1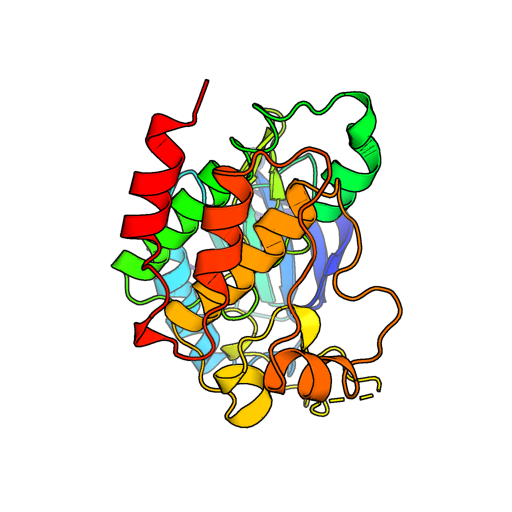28 534 HIS A N 1
ATOM 1033 C CA . HIS A 1 125 ? 8.016 10.311 12.564 1.000 11.795 534 HIS A CA 1
ATOM 1034 C C . HIS A 1 125 ? 7.623 10.053 14.019 1.000 11.323 534 HIS A C 1
ATOM 1035 O O . HIS A 1 125 ? 8.492 9.719 14.826 1.000 11.816 534 HIS A O 1
ATOM 1042 N N . ARG A 1 126 ? 6.338 10.267 14.315 1.000 11.106 535 ARG A N 1
ATOM 1043 C CA . ARG A 1 126 ? 5.659 10.076 15.620 1.000 11.637 535 ARG A CA 1
ATOM 1044 C C . ARG A 1 126 ? 5.748 11.293 16.538 1.000 11.624 535 ARG A C 1
ATOM 1045 O O . ARG A 1 126 ? 4.960 11.366 17.470 1.000 13.952 535 ARG A O 1
ATOM 1053 N N . ASP A 1 127 ? 6.687 12.208 16.322 1.000 11.634 536 ASP A N 1
ATOM 1054 C CA . ASP A 1 127 ? 6.876 13.325 17.278 1.000 12.105 536 ASP A CA 1
ATOM 1055 C C . ASP A 1 127 ? 7.300 14.593 16.556 1.000 10.980 536 ASP A C 1
ATOM 1056 O O . ASP A 1 127 ? 8.148 15.323 17.070 1.000 14.337 536 ASP A O 1
ATOM 1061 N N . LEU A 1 128 ? 6.698 14.884 15.419 1.000 9.653 537 LEU A N 1
ATOM 1062 C CA . LEU A 1 128 ? 7.058 16.103 14.682 1.000 9.597 537 LEU A CA 1
ATOM 1063 C C . LEU A 1 128 ? 6.580 17.331 15.449 1.000 9.605 537 LEU A C 1
ATOM 1064 O O . LEU A 1 128 ? 5.437 17.370 15.923 1.000 9.886 537 LEU A O 1
ATOM 1069 N N . ALA A 1 129 ? 7.435 18.325 15.560 1.000 9.894 538 ALA A N 1
ATOM 1070 C CA . ALA A 1 129 ? 7.152 19.574 16.275 1.000 9.547 538 ALA A CA 1
ATOM 1071 C C . ALA A 1 129 ? 8.291 20.519 15.962 1.000 9.076 538 ALA A C 1
ATOM 1072 O O . ALA A 1 129 ? 9.400 20.075 15.605 1.000 9.863 538 ALA A O 1
ATOM 1074 N N . ALA A 1 130 ? 8.081 21.805 16.139 1.000 9.098 539 ALA A N 1
ATOM 1075 C CA . ALA A 1 130 ? 9.162 22.767 15.862 1.000 8.997 539 ALA A CA 1
ATOM 1076 C C . ALA A 1 130 ? 10.367 22.502 16.763 1.000 9.391 539 ALA A C 1
ATOM 1077 O O . ALA A 1 130 ? 11.492 22.767 16.343 1.000 10.289 539 ALA A O 1
ATOM 1079 N N . ARG A 1 131 ? 10.162 22.004 17.973 1.000 9.703 540 ARG A N 1
ATOM 1080 C CA . ARG A 1 131 ? 11.280 21.714 18.894 1.000 11.194 540 ARG A CA 1
ATOM 1081 C C . ARG A 1 131 ? 12.210 20.647 18.332 1.000 12.176 540 ARG A C 1
ATOM 1082 O O . ARG A 1 131 ? 13.368 20.618 18.787 1.000 15.210 540 ARG A O 1
ATOM 1090 N N . ASN A 1 132 ? 11.779 19.803 17.399 1.000 11.616 541 ASN A N 1
ATOM 1091 C CA A ASN A 1 132 ? 12.475 18.593 16.907 0.590 13.464 541 ASN A CA 1
ATOM 1092 C CA B ASN A 1 132 ? 12.770 18.770 16.994 0.410 12.658 541 ASN A CA 1
ATOM 1093 C C . ASN A 1 132 ? 13.028 18.818 15.494 1.000 14.389 541 ASN A C 1
ATOM 1094 O O . ASN A 1 132 ? 13.585 17.864 14.936 1.000 21.292 541 ASN A O 1
ATOM 1103 N N . CYS A 1 133 ? 12.878 19.988 14.924 1.000 10.219 542 CYS A N 1
ATOM 1104 C CA . CYS A 1 133 ? 13.490 20.324 13.643 1.000 10.167 542 CYS A CA 1
ATOM 1105 C C . CYS A 1 133 ? 14.689 21.226 13.928 1.000 10.509 542 CYS A C 1
ATOM 1106 O O . CYS A 1 133 ? 14.696 21.918 14.963 1.000 11.457 542 CYS A O 1
ATOM 1109 N N . LEU A 1 134 ? 15.662 21.208 13.026 1.000 9.984 543 LEU A N 1
ATOM 1110 C CA . LEU A 1 134 ? 16.907 21.970 13.211 1.000 10.150 543 LEU A CA 1
ATOM 1111 C C . LEU A 1 134 ? 17.088 22.927 12.041 1.000 10.232 543 LEU A C 1
ATOM 1112 O O . LEU A 1 134 ? 16.624 22.671 10.941 1.000 12.561 543 LEU A O 1
ATOM 1117 N N . VAL A 1 135 ? 17.744 24.040 12.310 1.000 10.576 544 VAL A N 1
ATOM 1118 C CA . VAL A 1 135 ? 17.935 25.114 11.318 1.000 10.694 544 VAL A CA 1
ATOM 1119 C C . VAL A 1 135 ? 19.431 25.233 11.029 1.000 11.266 544 VAL A C 1
ATOM 1120 O O . VAL A 1 135 ? 20.220 25.435 11.962 1.000 11.370 544 VAL A O 1
ATOM 1124 N N . ASP A 1 136 ? 19.798 25.143 9.761 1.000 10.820 545 ASP A N 1
ATOM 1125 C CA . ASP A 1 136 ? 21.227 25.252 9.397 1.000 12.764 545 ASP A CA 1
ATOM 1126 C C . ASP A 1 136 ? 21.600 26.721 9.174 1.000 13.715 545 ASP A C 1
ATOM 1127 O O . ASP A 1 136 ? 20.760 27.644 9.328 1.000 13.894 545 ASP A O 1
ATOM 1132 N N . ARG A 1 137 ? 22.869 26.948 8.896 1.000 15.576 546 ARG A N 1
ATOM 1133 C CA . ARG A 1 137 ? 23.398 28.324 8.820 1.000 18.073 546 ARG A CA 1
ATOM 1134 C C . ARG A 1 137 ? 22.705 29.103 7.693 1.000 19.041 546 ARG A C 1
ATOM 1135 O O . ARG A 1 137 ? 22.631 30.330 7.788 1.000 23.503 546 ARG A O 1
ATOM 1143 N N . ASP A 1 138 ? 22.208 28.421 6.665 1.000 18.650 547 ASP A N 1
ATOM 1144 C CA . ASP A 1 138 ? 21.519 29.042 5.508 1.000 20.088 547 ASP A CA 1
ATOM 1145 C C . ASP A 1 138 ? 20.001 29.048 5.725 1.000 18.707 547 ASP A C 1
ATOM 1146 O O . ASP A 1 138 ? 19.279 29.352 4.769 1.000 20.508 547 ASP A O 1
ATOM 1151 N N . LEU A 1 139 ? 19.544 28.735 6.939 1.000 15.958 548 LEU A N 1
ATOM 1152 C CA . LEU A 1 139 ? 18.117 28.734 7.355 1.000 16.384 548 LEU A CA 1
ATOM 1153 C C . LEU A 1 139 ? 17.362 27.581 6.708 1.000 14.461 548 LEU A C 1
ATOM 1154 O O . LEU A 1 139 ? 16.150 27.568 6.840 1.000 17.251 548 LEU A O 1
ATOM 1159 N N . CYS A 1 140 ? 18.038 26.598 6.125 1.000 12.584 549 CYS A N 1
ATOM 1160 C CA . CYS A 1 140 ? 17.351 25.365 5.711 1.000 12.665 549 CYS A CA 1
ATOM 1161 C C . CYS A 1 140 ? 16.910 24.624 6.965 1.000 10.814 549 CYS A C 1
ATOM 1162 O O . CYS A 1 140 ? 17.714 24.474 7.905 1.000 12.595 549 CYS A O 1
ATOM 1165 N N . VAL A 1 141 ? 15.667 24.180 6.977 1.000 10.482 550 VAL A N 1
ATOM 1166 C CA . VAL A 1 141 ? 15.152 23.406 8.123 1.000 10.355 550 VAL A CA 1
ATOM 1167 C C . VAL A 1 141 ? 15.280 21.927 7.786 1.000 10.200 550 VAL A C 1
ATOM 1168 O O . VAL A 1 141 ? 15.012 21.533 6.644 1.000 11.887 550 VAL A O 1
ATOM 1172 N N . LYS A 1 142 ? 15.709 21.165 8.780 1.000 10.443 551 LYS A N 1
ATOM 1173 C CA . LYS A 1 142 ? 15.857 19.718 8.639 1.000 10.992 551 LYS A CA 1
ATOM 1174 C C . LYS A 1 142 ? 15.075 19.013 9.727 1.000 10.387 551 LYS A C 1
ATOM 1175 O O . LYS A 1 142 ? 15.098 19.408 10.881 1.000 12.157 551 LYS A O 1
ATOM 1181 N N . VAL A 1 143 ? 14.448 17.930 9.317 1.000 10.106 552 VAL A N 1
ATOM 1182 C CA . VAL A 1 143 ? 13.719 17.057 10.245 1.000 11.225 552 VAL A CA 1
ATOM 1183 C C . VAL A 1 143 ? 14.737 16.193 10.975 1.000 11.338 552 VAL A C 1
ATOM 1184 O O . VAL A 1 143 ? 15.638 15.647 10.329 1.000 12.170 552 VAL A O 1
ATOM 1188 N N . SER A 1 144 ? 14.582 16.082 12.283 1.000 13.476 553 SER A N 1
ATOM 1189 C CA A SER A 1 144 ? 15.520 15.351 13.154 0.520 14.308 553 SER A CA 1
ATOM 1190 C CA B SER A 1 144 ? 15.526 15.332 13.139 0.480 14.637 553 SER A CA 1
ATOM 1191 C C . SER A 1 144 ? 14.778 14.346 14.033 1.000 15.150 553 SER A C 1
ATOM 1192 O O . SER A 1 144 ? 13.601 14.581 14.331 1.000 15.216 553 SER A O 1
ATOM 1197 N N . ASP A 1 145 ? 15.478 13.293 14.443 1.000 16.261 554 ASP A N 1
ATOM 1198 C CA . ASP A 1 145 ? 15.052 12.335 15.502 1.000 17.482 554 ASP A CA 1
ATOM 1199 C C . ASP A 1 145 ? 13.772 11.604 15.090 1.000 15.832 554 ASP A C 1
ATOM 1200 O O . ASP A 1 145 ? 13.093 11.023 15.949 1.000 17.400 554 ASP A O 1
ATOM 1205 N N . PHE A 1 146 ? 13.497 11.536 13.801 1.000 15.150 555 PHE A N 1
ATOM 1206 C CA . PHE A 1 146 ? 12.284 10.856 13.307 1.000 15.212 555 PHE A CA 1
ATOM 1207 C C . PHE A 1 146 ? 12.309 9.389 13.757 1.000 15.412 555 PHE A C 1
ATOM 1208 O O . PHE A 1 146 ? 13.323 8.686 13.636 1.000 17.002 555 PHE A O 1
ATOM 1216 N N . GLY A 1 147 ? 11.182 8.948 14.311 1.000 14.437 556 GLY A N 1
ATOM 1217 C CA . GLY A 1 147 ? 10.936 7.549 14.682 1.000 14.926 556 GLY A CA 1
ATOM 1218 C C . GLY A 1 147 ? 11.472 7.183 16.053 1.000 15.261 556 GLY A C 1
ATOM 1219 O O . GLY A 1 147 ? 11.122 6.122 16.558 1.000 17.006 556 GLY A O 1
ATOM 1220 N N . MET A 1 148 ? 12.265 8.037 16.678 1.000 15.701 557 MET A N 1
ATOM 1221 C CA A MET A 1 148 ? 13.059 7.660 17.872 0.580 18.567 557 MET A CA 1
ATOM 1222 C CA B MET A 1 148 ? 13.047 7.625 17.862 0.420 16.117 557 MET A CA 1
ATOM 1223 C C . MET A 1 148 ? 12.179 7.350 19.090 1.000 17.014 557 MET A C 1
ATOM 1224 O O . MET A 1 148 ? 12.619 6.546 19.937 1.000 19.707 557 MET A O 1
ATOM 1233 N N . THR A 1 149 ? 11.007 7.956 19.207 1.000 16.354 558 THR A N 1
ATOM 1234 C CA . THR A 1 149 ? 10.149 7.694 20.401 1.000 16.972 558 THR A CA 1
ATOM 1235 C C . THR A 1 149 ? 9.694 6.236 20.456 1.000 17.774 558 THR A C 1
ATOM 1236 O O . THR A 1 149 ? 9.303 5.774 21.535 1.000 21.622 558 THR A O 1
ATOM 1240 N N . ARG A 1 150 ? 9.715 5.537 19.327 1.000 18.488 559 ARG A N 1
ATOM 1241 C CA . ARG A 1 150 ? 9.208 4.159 19.265 1.000 21.882 559 ARG A CA 1
ATOM 1242 C C . ARG A 1 150 ? 10.042 3.241 20.151 1.000 25.161 559 ARG A C 1
ATOM 1243 O O . ARG A 1 150 ? 9.443 2.300 20.675 1.000 30.488 559 ARG A O 1
ATOM 1251 N N . TYR A 1 151 ? 11.334 3.521 20.333 1.000 29.831 560 TYR A N 1
ATOM 1252 C CA . TYR A 1 151 ? 12.300 2.587 20.979 1.000 39.148 560 TYR A CA 1
ATOM 1253 C C . TYR A 1 151 ? 12.557 3.030 22.410 1.000 31.992 560 TYR A C 1
ATOM 1254 O O . TYR A 1 151 ? 13.340 2.377 23.063 1.000 32.212 560 TYR A O 1
ATOM 1263 N N . VAL A 1 152 ? 11.961 4.133 22.863 1.000 30.229 561 VAL A N 1
ATOM 1264 C CA . VAL A 1 152 ? 12.070 4.558 24.288 1.000 30.580 561 VAL A CA 1
ATOM 1265 C C . VAL A 1 152 ? 11.396 3.497 25.175 1.000 34.393 561 VAL A C 1
ATOM 1266 O O . VAL A 1 152 ? 10.243 3.108 24.885 1.000 34.855 561 VAL A O 1
ATOM 1270 N N . LEU A 1 153 ? 12.082 3.037 26.223 1.000 34.321 562 LEU A N 1
ATOM 1271 C CA . LEU A 1 153 ? 11.521 2.020 27.152 1.000 34.831 562 LEU A CA 1
ATOM 1272 C C . LEU A 1 153 ? 10.774 2.689 28.316 1.000 38.015 562 LEU A C 1
ATOM 1273 O O . LEU A 1 153 ? 9.792 2.083 28.797 1.000 40.229 562 LEU A O 1
ATOM 1278 N N . ASP A 1 154 ? 11.192 3.890 28.739 1.000 36.878 563 ASP A N 1
ATOM 1279 C CA . ASP A 1 154 ? 10.624 4.569 29.936 1.000 37.831 563 ASP A CA 1
ATOM 1280 C C . ASP A 1 154 ? 9.133 4.829 29.720 1.000 38.157 563 ASP A C 1
ATOM 1281 O O . ASP A 1 154 ? 8.759 5.351 28.629 1.000 33.537 563 ASP A O 1
ATOM 1286 N N . ASP A 1 155 ? 8.320 4.488 30.731 1.000 34.746 564 ASP A N 1
ATOM 1287 C CA . ASP A 1 155 ? 6.895 4.893 30.818 1.000 32.209 564 ASP A CA 1
ATOM 1288 C C . ASP A 1 155 ? 6.826 6.423 30.733 1.000 30.398 564 ASP A C 1
ATOM 1289 O O . ASP A 1 155 ? 7.540 7.100 31.490 1.000 33.912 564 ASP A O 1
ATOM 1294 N N . GLN A 1 156 ? 6.015 6.937 29.808 1.000 31.268 565 GLN A N 1
ATOM 1295 C CA . GLN A 1 156 ? 5.786 8.388 29.620 1.000 30.376 565 GLN A CA 1
ATOM 1296 C C . GLN A 1 156 ? 4.617 8.847 30.496 1.000 30.201 565 GLN A C 1
ATOM 1297 O O . GLN A 1 156 ? 4.347 10.049 30.499 1.000 31.542 565 GLN A O 1
ATOM 1303 N N . TYR A 1 157 ? 3.939 7.924 31.187 1.000 31.189 566 TYR A N 1
ATOM 1304 C CA . TYR A 1 157 ? 2.852 8.211 32.158 1.000 28.780 566 TYR A CA 1
ATOM 1305 C C . TYR A 1 157 ? 1.776 9.053 31.465 1.000 28.276 566 TYR A C 1
ATOM 1306 O O . TYR A 1 157 ? 1.451 10.170 31.910 1.000 29.986 566 TYR A O 1
ATOM 1315 N N . VAL A 1 158 ? 1.232 8.520 30.374 1.000 29.908 567 VAL A N 1
ATOM 1316 C CA . VAL A 1 158 ? 0.248 9.230 29.504 1.000 29.760 567 VAL A CA 1
ATOM 1317 C C . VAL A 1 158 ? -1.051 9.460 30.294 1.000 33.495 567 VAL A C 1
ATOM 1318 O O . VAL A 1 158 ? -1.709 10.489 30.010 1.000 41.694 567 VAL A O 1
ATOM 1322 N N . GLY A 1 162 ? 0.876 16.500 34.000 1.000 49.929 571 GLY A N 1
ATOM 1323 C CA . GLY A 1 162 ? 2.163 15.975 34.502 1.000 48.826 571 GLY A CA 1
ATOM 1324 C C . GLY A 1 162 ? 3.021 15.362 33.401 1.000 47.592 571 GLY A C 1
ATOM 1325 O O . GLY A 1 162 ? 4.256 15.547 33.428 1.000 49.106 571 GLY A O 1
ATOM 1326 N N . THR A 1 163 ? 2.398 14.645 32.463 1.000 44.956 572 THR A N 1
ATOM 1327 C CA . THR A 1 163 ? 3.082 13.873 31.394 1.000 41.663 572 THR A CA 1
ATOM 1328 C C . THR A 1 163 ? 3.808 14.803 30.411 1.000 40.801 572 THR A C 1
ATOM 1329 O O . THR A 1 163 ? 3.305 15.929 30.160 1.000 43.471 572 THR A O 1
ATOM 1333 N N . LYS A 1 164 ? 4.931 14.314 29.871 1.000 39.136 573 LYS A N 1
ATOM 1334 C CA . LYS A 1 164 ? 5.704 14.922 28.757 1.000 37.173 573 LYS A CA 1
ATOM 1335 C C . LYS A 1 164 ? 5.115 14.463 27.419 1.000 32.650 573 LYS A C 1
ATOM 1336 O O . LYS A 1 164 ? 5.618 14.907 26.366 1.000 33.330 573 LYS A O 1
ATOM 1342 N N . PHE A 1 165 ? 4.101 13.599 27.439 1.000 27.143 574 PHE A N 1
ATOM 1343 C CA . PHE A 1 165 ? 3.461 13.106 26.196 1.000 24.041 574 PHE A CA 1
ATOM 1344 C C . PHE A 1 165 ? 2.925 14.299 25.405 1.000 20.837 574 PHE A C 1
ATOM 1345 O O . PHE A 1 165 ? 2.270 15.191 25.956 1.000 21.857 574 PHE A O 1
ATOM 1353 N N . PRO A 1 166 ? 3.259 14.421 24.100 1.000 17.896 575 PRO A N 1
ATOM 1354 C CA . PRO A 1 166 ? 2.969 15.661 23.368 1.000 15.428 575 PRO A CA 1
ATOM 1355 C C . PRO A 1 166 ? 1.522 15.744 22.871 1.000 13.615 575 PRO A C 1
ATOM 1356 O O . PRO A 1 166 ? 1.267 15.791 21.651 1.000 12.293 575 PRO A O 1
ATOM 1360 N N . VAL A 1 167 ? 0.605 15.838 23.834 1.000 14.108 576 VAL A N 1
ATOM 1361 C CA . VAL A 1 167 ? -0.844 15.879 23.536 1.000 13.595 576 VAL A CA 1
ATOM 1362 C C . VAL A 1 167 ? -1.118 17.019 22.553 1.000 11.641 576 VAL A C 1
ATOM 1363 O O . VAL A 1 167 ? -1.936 16.840 21.643 1.000 11.372 576 VAL A O 1
ATOM 1367 N N . LYS A 1 168 ? -0.432 18.157 22.692 1.000 11.329 577 LYS A N 1
ATOM 1368 C CA . LYS A 1 168 ? -0.790 19.351 21.895 1.000 11.080 577 LYS A CA 1
ATOM 1369 C C . LYS A 1 168 ? -0.377 19.220 20.428 1.000 10.137 577 LYS A C 1
ATOM 1370 O O . LYS A 1 168 ? -0.836 20.039 19.612 1.000 10.699 577 LYS A O 1
ATOM 1376 N N . TRP A 1 169 ? 0.404 18.205 20.076 1.000 9.795 578 TRP A N 1
ATOM 1377 C CA . TRP A 1 169 ? 0.776 17.918 18.670 1.000 9.722 578 TRP A CA 1
ATOM 1378 C C . TRP A 1 169 ? 0.102 16.646 18.176 1.000 9.682 578 TRP A C 1
ATOM 1379 O O . TRP A 1 169 ? 0.352 16.248 17.037 1.000 10.662 578 TRP A O 1
ATOM 1390 N N . SER A 1 170 ? -0.762 16.067 19.002 1.000 9.798 579 SER A N 1
ATOM 1391 C CA . SER A 1 170 ? -1.301 14.716 18.754 1.000 10.017 579 SER A CA 1
ATOM 1392 C C . SER A 1 170 ? -2.682 14.770 18.088 1.000 9.111 579 SER A C 1
ATOM 1393 O O . SER A 1 170 ? -3.615 15.395 18.618 1.000 10.105 579 SER A O 1
ATOM 1396 N N . ALA A 1 171 ? -2.837 14.082 16.973 1.000 9.781 580 ALA A N 1
ATOM 1397 C CA . ALA A 1 171 ? -4.164 13.883 16.371 1.000 9.763 580 ALA A CA 1
ATOM 1398 C C . ALA A 1 171 ? -5.038 13.124 17.366 1.000 9.613 580 ALA A C 1
ATOM 1399 O O . ALA A 1 171 ? -4.559 12.408 18.242 1.000 9.633 580 ALA A O 1
ATOM 1401 N N . PRO A 1 172 ? -6.367 13.228 17.248 1.000 9.761 581 PRO A N 1
ATOM 1402 C CA . PRO A 1 172 ? -7.258 12.539 18.184 1.000 10.497 581 PRO A CA 1
ATOM 1403 C C . PRO A 1 172 ? -7.042 11.023 18.241 1.000 9.868 581 PRO A C 1
ATOM 1404 O O . PRO A 1 172 ? -7.102 10.471 19.315 1.000 10.694 581 PRO A O 1
ATOM 1408 N N . GLU A 1 173 ? -6.749 10.402 17.104 1.000 9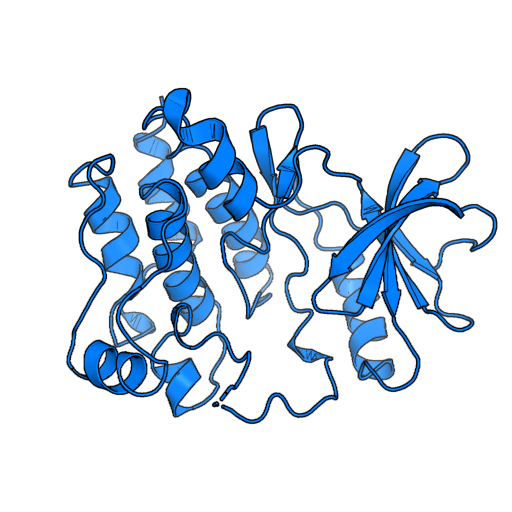.581 582 GLU A N 1
ATOM 1409 C CA . GLU A 1 173 ? -6.512 8.949 17.123 1.000 9.965 582 GLU A CA 1
ATOM 1410 C C . GLU A 1 173 ? -5.216 8.619 17.854 1.000 9.424 582 GLU A C 1
ATOM 1411 O O . GLU A 1 173 ? -5.058 7.475 18.294 1.000 10.386 582 GLU A O 1
ATOM 1417 N N . VAL A 1 174 ? -4.315 9.586 17.981 1.000 9.550 583 VAL A N 1
ATOM 1418 C CA . VAL A 1 174 ? -3.116 9.384 18.828 1.000 9.502 583 VAL A CA 1
ATOM 1419 C C . VAL A 1 174 ? -3.493 9.540 20.297 1.000 9.734 583 VAL A C 1
ATOM 1420 O O . VAL A 1 174 ? -3.206 8.652 21.085 1.000 10.530 583 VAL A O 1
ATOM 1424 N N . PHE A 1 175 ? -4.142 10.634 20.697 1.000 10.044 584 PHE A N 1
ATOM 1425 C CA . PHE A 1 175 ? -4.422 10.785 22.147 1.000 10.878 584 PHE A CA 1
ATOM 1426 C C . PHE A 1 175 ? -5.501 9.813 22.629 1.000 10.345 584 PHE A C 1
ATOM 1427 O O . PHE A 1 175 ? -5.517 9.539 23.826 1.000 12.985 584 PHE A O 1
ATOM 1435 N N . HIS A 1 176 ? -6.345 9.299 21.745 1.000 10.354 585 HIS A N 1
ATOM 1436 C CA . HIS A 1 176 ? -7.360 8.309 22.160 1.000 10.852 585 HIS A CA 1
ATOM 1437 C C . HIS A 1 176 ? -6.848 6.865 22.029 1.000 11.056 585 HIS A C 1
ATOM 1438 O O . HIS A 1 176 ? -7.174 6.045 22.882 1.000 12.848 585 HIS A O 1
ATOM 1445 N N . TYR A 1 177 ? -6.166 6.530 20.935 1.000 9.900 586 TYR A N 1
ATOM 1446 C CA . TYR A 1 177 ? -5.830 5.134 20.615 1.000 9.792 586 TYR A CA 1
ATOM 1447 C C . TYR A 1 177 ? -4.335 4.893 20.452 1.000 10.303 586 TYR A C 1
ATOM 1448 O O . TYR A 1 177 ? -3.955 3.761 20.190 1.000 11.500 586 TYR A O 1
ATOM 1457 N N . PHE A 1 178 ? -3.510 5.928 20.520 1.000 10.367 587 PHE A N 1
ATOM 1458 C CA . PHE A 1 178 ? -2.057 5.796 20.300 1.000 10.925 587 PHE A CA 1
ATOM 1459 C C . PHE A 1 178 ? -1.822 5.151 18.940 1.000 10.542 587 PHE A C 1
ATOM 1460 O O . PHE A 1 178 ? -0.899 4.336 18.801 1.000 12.343 587 PHE A O 1
ATOM 1468 N N . LYS A 1 179 ? -2.596 5.549 17.940 1.000 11.010 588 LYS A N 1
ATOM 1469 C CA A LYS A 1 179 ? -2.488 5.065 16.544 0.480 11.792 588 LYS A CA 1
ATOM 1470 C CA B LYS A 1 179 ? -2.456 5.044 16.558 0.520 11.653 588 LYS A CA 1
ATOM 1471 C C . LYS A 1 179 ? -1.644 6.045 15.736 1.000 11.871 588 LYS A C 1
ATOM 1472 O O . LYS A 1 179 ? -2.172 7.097 15.308 1.000 13.529 588 LYS A O 1
ATOM 1483 N N . TYR A 1 180 ? -0.383 5.725 15.534 1.000 11.387 589 TYR A N 1
ATOM 1484 C CA . TYR A 1 180 ? 0.569 6.585 14.814 1.000 11.511 589 TYR A CA 1
ATOM 1485 C C . TYR A 1 180 ? 0.549 6.196 13.349 1.000 11.438 589 TYR A C 1
ATOM 1486 O O . TYR A 1 180 ? 0.592 4.995 13.020 1.000 15.155 589 TYR A O 1
ATOM 1495 N N . SER A 1 181 ? 0.576 7.183 12.488 1.000 10.538 590 SER A N 1
ATOM 1496 C CA . SER A 1 181 ? 0.550 6.972 11.032 1.000 10.970 590 SER A CA 1
ATOM 1497 C C . SER A 1 181 ? 1.130 8.200 10.362 1.000 9.948 590 SER A C 1
ATOM 1498 O O . SER A 1 181 ? 1.312 9.245 11.023 1.000 9.672 590 SER A O 1
ATOM 1501 N N . SER A 1 182 ? 1.334 8.125 9.058 1.000 9.838 591 SER A N 1
ATOM 1502 C CA . SER A 1 182 ? 1.732 9.337 8.328 1.000 9.690 591 SER A CA 1
ATOM 1503 C C . SER A 1 182 ? 0.626 10.391 8.459 1.000 9.713 591 SER A C 1
ATOM 1504 O O . SER A 1 182 ? 0.946 11.588 8.451 1.000 10.330 591 SER A O 1
ATOM 1507 N N . LYS A 1 183 ? -0.646 10.007 8.624 1.000 10.049 592 LYS A N 1
ATOM 1508 C CA . LYS A 1 183 ? -1.713 11.013 8.791 1.000 10.040 592 LYS A CA 1
ATOM 1509 C C . LYS A 1 183 ? -1.684 11.652 10.176 1.000 9.028 592 LYS A C 1
ATOM 1510 O O . LYS A 1 183 ? -2.134 12.811 10.297 1.000 9.913 592 LYS A O 1
ATOM 1516 N N . SER A 1 184 ? -1.230 10.978 11.221 1.000 9.346 593 SER A N 1
ATOM 1517 C CA . SER A 1 184 ? -1.014 11.672 12.503 1.000 9.419 593 SER A CA 1
ATOM 1518 C C . SER A 1 184 ? 0.220 12.583 12.384 1.000 8.867 593 SER A C 1
ATOM 1519 O O . SER A 1 184 ? 0.233 13.653 12.995 1.000 8.815 593 SER A O 1
ATOM 1522 N N . ASP A 1 185 ? 1.212 12.205 11.580 1.000 8.667 594 ASP A N 1
ATOM 1523 C CA . ASP A 1 185 ? 2.345 13.114 11.313 1.000 8.201 594 ASP A CA 1
ATOM 1524 C C . ASP A 1 185 ? 1.810 14.357 10.597 1.000 8.094 594 ASP A C 1
ATOM 1525 O O . ASP A 1 185 ? 2.293 15.459 10.865 1.000 8.471 594 ASP A O 1
ATOM 1530 N N . VAL A 1 186 ? 0.854 14.198 9.679 1.000 8.615 595 VAL A N 1
ATOM 1531 C CA . VAL A 1 186 ? 0.282 15.368 8.980 1.000 8.571 595 VAL A CA 1
ATOM 1532 C C . VAL A 1 186 ? -0.362 16.309 9.995 1.000 8.085 595 VAL A C 1
ATOM 1533 O O . VAL A 1 186 ? -0.163 17.526 9.898 1.000 8.440 595 VAL A O 1
ATOM 1537 N N . TRP A 1 187 ? -1.123 15.795 10.950 1.000 8.128 596 TRP A N 1
ATOM 1538 C CA . TRP A 1 187 ? -1.729 16.658 11.986 1.000 8.372 596 TRP A CA 1
ATOM 1539 C C . TRP A 1 187 ? -0.629 17.458 12.680 1.000 8.267 596 TRP A C 1
ATOM 1540 O O . TRP A 1 187 ? -0.722 18.681 12.841 1.000 8.663 596 TRP A O 1
ATOM 1551 N N . ALA A 1 188 ? 0.415 16.763 13.114 1.000 8.344 597 ALA A N 1
ATOM 1552 C CA . ALA A 1 188 ? 1.542 17.403 13.827 1.000 8.558 597 ALA A CA 1
ATOM 1553 C C . ALA A 1 188 ? 2.227 18.446 12.941 1.000 8.355 597 ALA A C 1
ATOM 1554 O O . ALA A 1 188 ? 2.589 19.511 13.439 1.000 8.313 597 ALA A O 1
ATOM 1556 N N . PHE A 1 189 ? 2.347 18.164 11.657 1.000 8.406 598 PHE A N 1
ATOM 1557 C CA . PHE A 1 189 ? 2.899 19.130 10.699 1.000 8.158 598 PHE A CA 1
ATOM 1558 C C . PHE A 1 189 ? 2.064 20.404 10.691 1.000 8.321 598 PHE A C 1
ATOM 1559 O O . PHE A 1 189 ? 2.585 21.521 10.624 1.000 8.570 598 PHE A O 1
ATOM 1567 N N . 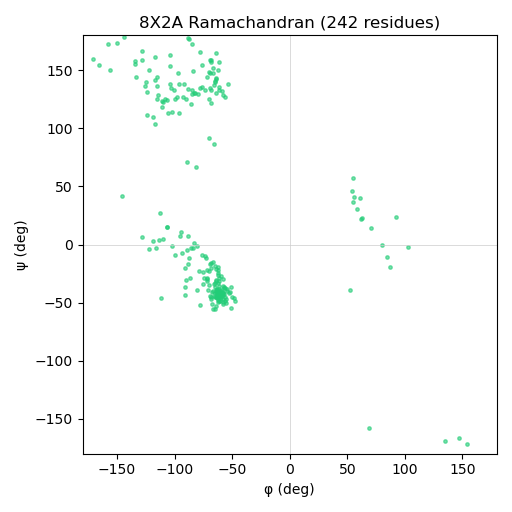GLY A 1 190 ? 0.729 20.275 10.695 1.000 8.126 599 GLY A N 1
ATOM 1568 C CA . GLY A 1 190 ? -0.119 21.465 10.749 1.000 8.179 599 GLY A CA 1
ATOM 1569 C C . GLY A 1 190 ? 0.168 22.272 12.005 1.000 8.001 599 GLY A C 1
ATOM 1570 O O . GLY A 1 190 ? 0.223 23.506 11.950 1.000 8.330 599 GLY A O 1
ATOM 1571 N N . ILE A 1 191 ? 0.305 21.603 13.141 1.000 8.174 600 ILE A N 1
ATOM 1572 C CA . ILE A 1 191 ? 0.659 22.300 14.396 1.000 8.193 600 ILE A CA 1
ATOM 1573 C C . ILE A 1 191 ? 2.021 22.995 14.222 1.000 7.901 600 ILE A C 1
ATOM 1574 O O . ILE A 1 191 ? 2.183 24.144 14.634 1.000 8.491 600 ILE A O 1
ATOM 1579 N N . LEU A 1 192 ? 2.988 22.310 13.619 1.000 8.230 601 LEU A N 1
ATOM 1580 C CA . LEU A 1 192 ? 4.304 22.929 13.353 1.000 8.388 601 LEU A CA 1
ATOM 1581 C C . LEU A 1 192 ? 4.155 24.159 12.471 1.000 7.845 601 LEU A C 1
ATOM 1582 O O . LEU A 1 192 ? 4.811 25.173 12.738 1.000 8.748 601 LEU A O 1
ATOM 1587 N N . MET A 1 193 ? 3.323 24.098 11.440 1.000 8.258 602 MET A N 1
ATOM 1588 C CA . MET A 1 193 ? 3.091 25.280 10.585 1.000 8.432 602 MET A CA 1
ATOM 1589 C C . MET A 1 193 ? 2.570 26.432 11.446 1.000 8.106 602 MET A C 1
ATOM 1590 O O . MET A 1 193 ? 2.951 27.586 11.222 1.000 8.818 602 MET A O 1
ATOM 1595 N N . TRP A 1 194 ? 1.687 26.147 12.388 1.000 7.955 603 TRP A N 1
ATOM 1596 C CA . TRP A 1 194 ? 1.151 27.170 13.298 1.000 8.689 603 TRP A CA 1
ATOM 1597 C C . TRP A 1 194 ? 2.291 27.707 14.176 1.000 8.674 603 TRP A C 1
ATOM 1598 O O . TRP A 1 194 ? 2.386 28.913 14.371 1.000 8.989 603 TRP A O 1
ATOM 1609 N N . GLU A 1 195 ? 3.123 26.819 14.712 1.000 8.732 604 GLU A N 1
ATOM 1610 C CA . GLU A 1 195 ? 4.297 27.287 15.506 1.000 8.872 604 GLU A CA 1
ATOM 1611 C C . GLU A 1 195 ? 5.171 28.221 14.662 1.000 8.030 604 GLU A C 1
ATOM 1612 O O . GLU A 1 195 ? 5.628 29.244 15.168 1.000 8.618 604 GLU A O 1
ATOM 1618 N N . VAL A 1 196 ? 5.404 27.880 13.408 1.000 7.884 605 VAL A N 1
ATOM 1619 C CA . VAL A 1 196 ? 6.252 28.709 12.520 1.000 8.002 605 VAL A CA 1
ATOM 1620 C C . VAL A 1 196 ? 5.582 30.061 12.298 1.000 8.323 605 VAL A C 1
ATOM 1621 O O . VAL A 1 196 ? 6.188 31.112 12.544 1.000 8.849 605 VAL A O 1
ATOM 1625 N N . PHE A 1 197 ? 4.341 30.070 11.830 1.000 8.970 606 PHE A N 1
ATOM 1626 C CA . PHE A 1 197 ? 3.701 31.348 11.458 1.000 8.814 606 PHE A CA 1
ATOM 1627 C C . PHE A 1 197 ? 3.376 32.203 12.677 1.000 8.793 606 PHE A C 1
ATOM 1628 O O . PHE A 1 197 ? 3.265 33.422 12.493 1.000 9.751 606 PHE A O 1
ATOM 1636 N N . SER A 1 198 ? 3.244 31.625 13.868 1.000 8.651 607 SER A N 1
ATOM 1637 C CA A SER A 1 198 ? 3.034 32.376 15.124 0.840 9.002 607 SER A CA 1
ATOM 1638 C CA B SER A 1 198 ? 3.039 32.364 15.141 0.160 9.099 607 SER A CA 1
ATOM 1639 C C . SER A 1 198 ? 4.376 32.845 15.714 1.000 9.026 607 SER A C 1
ATOM 1640 O O . SER A 1 198 ? 4.373 33.418 16.797 1.000 10.500 607 SER A O 1
ATOM 1645 N N . LEU A 1 199 ? 5.491 32.543 15.047 1.000 8.953 608 LEU A N 1
ATOM 1646 C CA . LEU A 1 199 ? 6.844 32.916 15.517 1.000 9.253 608 LEU A CA 1
ATOM 1647 C C . LEU A 1 199 ? 7.128 32.260 16.870 1.000 8.983 608 LEU A C 1
ATOM 1648 O O . LEU A 1 199 ? 7.822 32.832 17.708 1.000 10.732 608 LEU A O 1
ATOM 1653 N N . GLY A 1 200 ? 6.702 31.016 17.017 1.000 9.181 609 GLY A N 1
ATOM 1654 C CA . GLY A 1 200 ? 7.105 30.158 18.131 1.000 9.851 609 GLY A CA 1
ATOM 1655 C C . GLY A 1 200 ? 6.205 30.189 19.332 1.000 9.659 609 GLY A C 1
ATOM 1656 O O . GLY A 1 200 ? 6.632 29.830 20.411 1.000 10.354 609 GLY A O 1
ATOM 1657 N N . LYS A 1 201 ? 4.938 30.557 19.150 1.000 10.186 610 LYS A N 1
ATOM 1658 C CA . LYS A 1 201 ? 4.004 30.468 20.286 1.000 10.446 610 LYS A CA 1
ATOM 1659 C C . LYS A 1 201 ? 3.742 29.023 20.663 1.000 10.440 610 LYS A C 1
ATOM 1660 O O . LYS A 1 201 ? 3.941 28.106 19.863 1.000 11.265 610 LYS A O 1
ATOM 1666 N N . GLN A 1 202 ? 3.337 28.849 21.904 1.000 11.840 611 GLN A N 1
ATOM 1667 C CA A GLN A 1 202 ? 2.919 27.535 22.436 0.500 12.348 611 GLN A CA 1
ATOM 1668 C CA B GLN A 1 202 ? 2.933 27.522 22.430 0.500 12.491 611 GLN A CA 1
ATOM 1669 C C . GLN A 1 202 ? 1.493 27.268 21.985 1.000 11.982 611 GLN A C 1
ATOM 1670 O O . GLN A 1 202 ? 0.605 28.057 22.270 1.000 13.390 611 GLN A O 1
ATOM 1681 N N . PRO A 1 203 ? 1.217 26.136 21.318 1.000 11.376 612 PRO A N 1
ATOM 1682 C CA . PRO A 1 203 ? -0.148 25.834 20.927 1.000 12.221 612 PRO A CA 1
ATOM 1683 C C . PRO A 1 203 ? -1.027 25.612 22.155 1.000 12.248 612 PRO A C 1
ATOM 1684 O O . PRO A 1 203 ? -0.625 25.018 23.124 1.000 13.307 612 PRO A O 1
ATOM 1688 N N . TYR A 1 204 ? -2.244 26.142 22.069 1.000 11.942 613 TYR A N 1
ATOM 1689 C CA . TYR A 1 204 ? -3.277 25.993 23.114 1.000 14.180 613 TYR A CA 1
ATOM 1690 C C . TYR A 1 204 ? -2.696 26.460 24.446 1.000 17.684 613 TYR A C 1
ATOM 1691 O O . TYR A 1 204 ? -2.829 25.777 25.468 1.000 21.842 613 TYR A O 1
ATOM 1700 N N . ASP A 1 205 ? -2.035 27.606 24.417 1.000 17.518 614 ASP A N 1
ATOM 1701 C CA . ASP A 1 205 ? -1.187 28.120 25.517 1.000 24.451 614 ASP A CA 1
ATOM 1702 C C . ASP A 1 205 ? -1.893 28.095 26.881 1.000 27.414 614 ASP A C 1
ATOM 1703 O O . ASP A 1 205 ? -1.256 27.671 27.857 1.000 34.825 614 ASP A O 1
ATOM 1708 N N . LEU A 1 206 ? -3.147 28.523 26.976 1.000 29.815 615 LEU A N 1
ATOM 1709 C CA . LEU A 1 206 ? -3.816 28.701 28.295 1.000 34.544 615 LEU A CA 1
ATOM 1710 C C . LEU A 1 206 ? -4.336 27.371 28.863 1.000 31.200 615 LEU A C 1
ATOM 1711 O O . LEU A 1 206 ? -4.939 27.386 29.961 1.000 35.969 615 LEU A O 1
ATOM 1716 N N . TYR A 1 207 ? -4.166 26.265 28.146 1.000 23.542 616 TYR A N 1
ATOM 1717 C CA . TYR A 1 207 ? -4.907 25.003 28.388 1.000 23.395 616 TYR A CA 1
ATOM 1718 C C . TYR A 1 207 ? -3.951 23.887 28.786 1.000 21.696 616 TYR A C 1
ATOM 1719 O O . TYR A 1 207 ? -2.846 23.753 28.216 1.000 23.112 616 TYR A O 1
ATOM 1728 N N . ASP A 1 208 ? -4.386 23.059 29.727 1.000 22.097 617 ASP A N 1
ATOM 1729 C CA . ASP A 1 208 ? -3.623 21.841 30.078 1.000 22.989 617 ASP A CA 1
ATOM 1730 C C . ASP A 1 208 ? -4.008 20.703 29.123 1.000 20.028 617 ASP A C 1
ATOM 1731 O O . ASP A 1 208 ? -4.923 20.847 28.293 1.000 19.050 617 ASP A O 1
ATOM 1736 N N . ASN A 1 209 ? -3.287 19.596 29.218 1.000 21.559 618 ASN A N 1
ATOM 1737 C CA . ASN A 1 209 ? -3.456 18.460 28.282 1.000 21.552 618 ASN A CA 1
ATOM 1738 C C . ASN A 1 209 ? -4.898 17.941 28.310 1.000 20.544 618 ASN A C 1
ATOM 1739 O O . ASN A 1 209 ? -5.439 17.658 27.227 1.000 19.567 618 ASN A O 1
ATOM 1744 N N . SER A 1 210 ? -5.517 17.797 29.482 1.000 22.896 619 SER A N 1
ATOM 1745 C CA A SER A 1 210 ? -6.900 17.269 29.598 0.510 23.623 619 SER A CA 1
ATOM 1746 C CA B SER A 1 210 ? -6.899 17.261 29.588 0.490 23.532 619 SER A CA 1
ATOM 1747 C C . SER A 1 210 ? -7.868 18.218 28.888 1.000 21.404 619 SER A C 1
ATOM 1748 O O . SER A 1 210 ? -8.775 17.735 28.177 1.000 21.776 619 SER A O 1
ATOM 1753 N N . GLN A 1 211 ? -7.654 19.523 29.046 1.000 21.540 620 GLN A N 1
ATOM 1754 C CA . GLN A 1 211 ? -8.508 20.526 28.389 1.000 19.778 620 GLN A CA 1
ATOM 1755 C C . GLN A 1 211 ? -8.325 20.398 26.881 1.000 16.654 620 GLN A C 1
ATOM 1756 O O . GLN A 1 211 ? -9.301 20.514 26.148 1.000 19.394 620 GLN A O 1
ATOM 1762 N N . VAL A 1 212 ? -7.090 20.217 26.420 1.000 17.655 621 VAL A N 1
ATOM 1763 C CA . VAL A 1 212 ? -6.833 20.114 24.960 1.000 16.819 621 VAL A CA 1
ATOM 1764 C C . VAL A 1 212 ? -7.521 18.861 24.400 1.000 15.554 621 VAL A C 1
ATOM 1765 O O . VAL A 1 212 ? -8.132 18.953 23.345 1.000 16.284 621 VAL A O 1
ATOM 1769 N N . VAL A 1 213 ? -7.415 17.717 25.062 1.000 16.081 622 VAL A N 1
ATOM 1770 C CA . VAL A 1 213 ? -8.095 16.485 24.564 1.000 16.684 622 VAL A CA 1
ATOM 1771 C C . VAL A 1 213 ? -9.588 16.781 24.398 1.000 17.377 622 VAL A C 1
ATOM 1772 O O . VAL A 1 213 ? -10.130 16.479 23.325 1.000 17.601 622 VAL A O 1
ATOM 1776 N N . LEU A 1 214 ? -10.217 17.406 25.391 1.000 17.530 623 LEU A N 1
ATOM 1777 C CA . LEU A 1 214 ? -11.678 17.636 25.318 1.000 19.275 623 LEU A CA 1
ATOM 1778 C C . LEU A 1 214 ? -11.946 18.657 24.213 1.000 17.846 623 LEU A C 1
ATOM 1779 O O . LEU A 1 214 ? -12.811 18.395 23.351 1.000 19.366 623 LEU A O 1
ATOM 1784 N N . LYS A 1 215 ? -11.193 19.769 24.189 1.000 18.175 624 LYS A N 1
ATOM 1785 C CA . LYS A 1 215 ? -11.531 20.879 23.265 1.000 18.166 624 LYS A CA 1
ATOM 1786 C C . LYS A 1 215 ? -11.277 20.420 21.830 1.000 14.982 624 LYS A C 1
ATOM 1787 O O . LYS A 1 215 ? -12.116 20.664 20.964 1.000 17.642 624 LYS A O 1
ATOM 1793 N N . VAL A 1 216 ? -10.138 19.772 21.574 1.000 14.646 625 VAL A N 1
ATOM 1794 C CA . VAL A 1 216 ? -9.858 19.278 20.204 1.000 13.941 625 VAL A CA 1
ATOM 1795 C C . VAL A 1 216 ? -10.904 18.223 19.812 1.000 14.302 625 VAL A C 1
ATOM 1796 O O . VAL A 1 216 ? -11.370 18.236 18.661 1.000 16.181 625 VAL A O 1
ATOM 1800 N N . SER A 1 217 ? -11.264 17.327 20.728 1.000 16.244 626 SER A N 1
ATOM 1801 C CA . SER A 1 217 ? -12.297 16.310 20.450 1.000 17.853 626 SER A CA 1
ATOM 1802 C C . SER A 1 217 ? -13.604 17.009 20.046 1.000 20.030 626 SER A C 1
ATOM 1803 O O . SER A 1 217 ? -14.316 16.480 19.172 1.000 21.491 626 SER A O 1
ATOM 1806 N N . GLN A 1 218 ? -13.900 18.167 20.647 1.000 18.943 627 GLN A N 1
ATOM 1807 C CA . GLN A 1 218 ? -15.130 18.960 20.406 1.000 21.847 627 GLN A CA 1
ATOM 1808 C C . GLN A 1 218 ? -14.972 19.938 19.249 1.000 22.061 627 GLN A C 1
ATOM 1809 O O . GLN A 1 218 ? -15.873 20.763 19.070 1.000 27.125 627 GLN A O 1
ATOM 1815 N N . GLY A 1 219 ? -13.865 19.888 18.504 1.000 19.366 628 GLY A N 1
ATOM 1816 C CA . GLY A 1 219 ? -13.729 20.640 17.246 1.000 18.984 628 GLY A CA 1
ATOM 1817 C C . GLY A 1 219 ? -12.871 21.892 17.385 1.000 17.783 628 GLY A C 1
ATOM 1818 O O . GLY A 1 219 ? -12.718 22.610 16.379 1.000 18.947 628 GLY A O 1
ATOM 1819 N N . HIS A 1 220 ? -12.373 22.204 18.576 1.000 16.613 629 HIS A N 1
ATOM 1820 C CA . HIS A 1 220 ? -11.493 23.392 18.753 1.000 15.226 629 HIS A CA 1
ATOM 1821 C C . HIS A 1 220 ? -10.237 23.230 17.899 1.000 12.963 629 HIS A C 1
ATOM 1822 O O . HIS A 1 220 ? -9.656 22.175 17.923 1.000 13.372 629 HIS A O 1
ATOM 1829 N N . ARG A 1 221 ? -9.843 24.293 17.213 1.000 13.018 630 ARG A N 1
ATOM 1830 C CA . ARG A 1 221 ? -8.600 24.331 16.426 1.000 12.087 630 ARG A CA 1
ATOM 1831 C C . ARG A 1 221 ? -7.852 25.632 16.702 1.000 12.642 630 ARG A C 1
ATOM 1832 O O . ARG A 1 221 ? -8.441 26.655 17.092 1.000 14.561 630 ARG A O 1
ATOM 1840 N N . LEU A 1 222 ? -6.565 25.616 16.448 1.000 11.320 631 LEU A N 1
ATOM 1841 C CA . LEU A 1 222 ? -5.731 26.812 16.619 1.000 11.162 631 LEU A CA 1
ATOM 1842 C C . LEU A 1 222 ? -6.179 27.892 15.654 1.000 11.252 631 LEU A C 1
ATOM 1843 O O . LEU A 1 222 ? -6.431 27.609 14.497 1.000 12.294 631 LEU A O 1
ATOM 1848 N N . TYR A 1 223 ? -6.132 29.118 16.156 1.000 11.805 632 TYR A N 1
ATOM 1849 C CA . TYR A 1 223 ? -6.469 30.335 15.408 1.000 12.512 632 TYR A CA 1
ATOM 1850 C C . TYR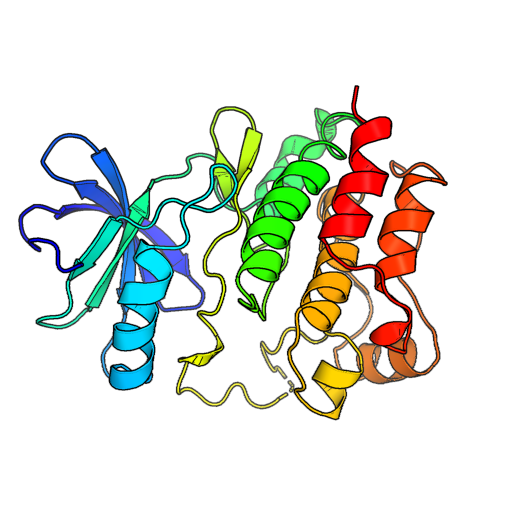 A 1 223 ? -5.425 30.608 14.325 1.000 10.928 632 TYR A C 1
ATOM 1851 O O . TYR A 1 223 ? -4.278 30.160 14.404 1.000 12.299 632 TYR A O 1
ATOM 1860 N N . ARG A 1 224 ? -5.803 31.378 13.321 1.000 11.141 633 ARG A N 1
ATOM 1861 C CA . ARG A 1 224 ? -4.888 31.806 12.251 1.000 10.941 633 ARG A CA 1
ATOM 1862 C C . ARG A 1 224 ? -3.852 32.764 12.815 1.000 10.615 633 ARG A C 1
ATOM 1863 O O . ARG A 1 224 ? -4.178 33.837 13.306 1.000 11.897 633 ARG A O 1
ATOM 1871 N N . PRO A 1 225 ? -2.546 32.469 12.703 1.000 10.110 634 PRO A N 1
ATOM 1872 C CA . PRO A 1 225 ? -1.537 33.443 13.083 1.000 10.031 634 PRO A CA 1
ATOM 1873 C C . PRO A 1 225 ? -1.651 34.685 12.214 1.000 10.066 634 PRO A C 1
ATOM 1874 O O . PRO A 1 225 ? -1.933 34.592 11.038 1.000 10.905 634 PRO A O 1
ATOM 1878 N N . HIS A 1 226 ? -1.284 35.822 12.789 1.000 10.613 635 HIS A N 1
ATOM 1879 C CA . HIS A 1 226 ? -1.335 37.098 12.058 1.000 11.625 635 HIS A CA 1
ATOM 1880 C C . HIS A 1 226 ? -0.567 37.036 10.749 1.000 11.294 635 HIS A C 1
ATOM 1881 O O . HIS A 1 226 ? -1.028 37.587 9.752 1.000 14.416 635 HIS A O 1
ATOM 1888 N N . LEU A 1 227 ? 0.591 36.376 10.735 1.000 10.281 636 LEU A N 1
ATOM 1889 C CA . LEU A 1 227 ? 1.448 36.378 9.529 1.000 11.026 636 LEU A CA 1
ATOM 1890 C C . LEU A 1 227 ? 1.044 35.331 8.499 1.000 10.906 636 LEU A C 1
ATOM 1891 O O . LEU A 1 227 ? 1.678 35.265 7.447 1.000 12.695 636 LEU A O 1
ATOM 1896 N N . ALA A 1 228 ? 0.045 34.503 8.796 1.000 11.080 637 ALA A N 1
ATOM 1897 C CA . ALA A 1 228 ? -0.432 33.478 7.855 1.000 11.435 637 ALA A CA 1
ATOM 1898 C C . ALA A 1 228 ? -1.539 34.049 6.979 1.000 11.954 637 ALA A C 1
ATOM 1899 O O . ALA A 1 228 ? -2.575 34.508 7.520 1.000 14.340 637 ALA A O 1
ATOM 1901 N N . SER A 1 229 ? -1.362 33.966 5.669 1.000 12.045 638 SER A N 1
ATOM 1902 C CA . SER A 1 229 ? -2.436 34.295 4.711 1.000 13.240 638 SER A CA 1
ATOM 1903 C C . SER A 1 229 ? -3.592 33.308 4.888 1.000 12.144 638 SER A C 1
ATOM 1904 O O . SER A 1 229 ? -3.439 32.237 5.487 1.000 11.764 638 SER A O 1
ATOM 1907 N N . ASP A 1 230 ? -4.741 33.645 4.343 1.000 13.726 639 ASP A N 1
ATOM 1908 C CA A ASP A 1 230 ? -5.877 32.697 4.348 0.520 14.265 639 ASP A CA 1
ATOM 1909 C CA B ASP A 1 230 ? -5.884 32.706 4.335 0.480 14.369 639 ASP A CA 1
ATOM 1910 C C . ASP A 1 230 ? -5.459 31.386 3.679 1.000 12.765 639 ASP A C 1
ATOM 1911 O O . ASP A 1 230 ? -5.858 30.317 4.168 1.000 13.155 639 ASP A O 1
ATOM 1920 N N . THR A 1 231 ? -4.724 31.455 2.578 1.000 13.512 640 THR A N 1
ATOM 1921 C CA . THR A 1 231 ? -4.336 30.233 1.831 1.000 15.192 640 THR A CA 1
ATOM 1922 C C . THR A 1 231 ? -3.459 29.368 2.739 1.000 13.401 640 THR A C 1
ATOM 1923 O O . THR A 1 231 ? -3.660 28.153 2.831 1.000 14.907 640 THR A O 1
ATOM 1927 N N . ILE A 1 232 ? -2.502 29.981 3.420 1.000 12.785 641 ILE A N 1
ATOM 1928 C CA . ILE A 1 232 ? -1.595 29.202 4.293 1.000 13.230 641 ILE A CA 1
ATOM 1929 C C . ILE A 1 232 ? -2.390 28.634 5.469 1.000 11.655 641 ILE A C 1
ATOM 1930 O O . ILE A 1 232 ? -2.160 27.502 5.859 1.000 12.118 641 ILE A O 1
ATOM 1935 N N . TYR A 1 233 ? -3.306 29.410 6.023 1.000 11.042 642 TYR A N 1
ATOM 1936 C CA . TYR A 1 233 ? -4.128 28.908 7.136 1.000 11.051 642 TYR A CA 1
ATOM 1937 C C . TYR A 1 233 ? -4.962 27.713 6.667 1.000 11.639 642 TYR A C 1
ATOM 1938 O O . TYR A 1 233 ? -5.127 26.751 7.407 1.000 12.116 642 TYR A O 1
ATOM 1947 N N . GLN A 1 234 ? -5.510 27.786 5.461 1.000 11.743 643 GLN A N 1
ATOM 1948 C CA . GLN A 1 234 ? -6.321 26.654 4.951 1.000 13.220 643 GLN A CA 1
ATOM 1949 C C . GLN A 1 234 ? -5.442 25.398 4.847 1.000 12.293 643 GLN A C 1
ATOM 1950 O O . GLN A 1 234 ? -5.923 24.297 5.138 1.000 12.825 643 GLN A O 1
ATOM 1956 N N . ILE A 1 235 ? -4.171 25.545 4.486 1.000 11.977 644 ILE A N 1
ATOM 1957 C CA . ILE A 1 235 ? -3.258 24.376 4.432 1.000 11.791 644 ILE A CA 1
ATOM 1958 C C . ILE A 1 235 ? -3.079 23.805 5.842 1.000 10.491 644 ILE A C 1
ATOM 1959 O O . ILE A 1 235 ? -3.256 22.593 6.028 1.000 11.115 644 ILE A O 1
ATOM 1964 N N . MET A 1 236 ? -2.702 24.619 6.821 1.000 10.867 645 MET A N 1
ATOM 1965 C CA . MET A 1 236 ? -2.472 24.041 8.162 1.000 12.005 645 MET A CA 1
ATOM 1966 C C . MET A 1 236 ? -3.800 23.479 8.681 1.000 10.732 645 MET A C 1
ATOM 1967 O O . MET A 1 236 ? -3.795 22.417 9.284 1.000 11.011 645 MET A O 1
ATOM 1972 N N . TYR A 1 237 ? -4.919 24.163 8.444 1.000 10.778 646 TYR A N 1
ATOM 1973 C CA . TYR A 1 237 ? -6.216 23.727 8.993 1.000 11.183 646 TYR A CA 1
ATOM 1974 C C . TYR A 1 237 ? -6.627 22.376 8.393 1.000 10.386 646 TYR A C 1
ATOM 1975 O O . TYR A 1 237 ? -7.213 21.536 9.098 1.000 11.311 646 TYR A O 1
ATOM 1984 N N . SER A 1 238 ? -6.268 22.144 7.135 1.000 11.015 647 SER A N 1
ATOM 1985 C CA . SER A 1 238 ? -6.580 20.883 6.430 1.000 10.289 647 SER A CA 1
ATOM 1986 C C . SER A 1 238 ? -5.901 19.702 7.123 1.000 10.375 647 SER A C 1
ATOM 1987 O O . SER A 1 238 ? -6.366 18.566 7.002 1.000 11.452 647 SER A O 1
ATOM 1990 N N . CYS A 1 239 ? -4.817 19.963 7.834 1.000 9.573 648 CYS A N 1
ATOM 1991 C CA . CYS A 1 239 ? -4.095 18.897 8.544 1.000 9.288 648 CYS A CA 1
ATOM 1992 C C . CYS A 1 239 ? -4.860 18.424 9.772 1.000 9.332 648 CYS A C 1
ATOM 1993 O O . CYS A 1 239 ? -4.483 17.415 10.348 1.000 9.875 648 CYS A O 1
ATOM 1996 N N . TRP A 1 240 ? -5.901 19.162 10.179 1.000 9.672 649 TRP A N 1
ATOM 1997 C CA . TRP A 1 240 ? -6.524 18.931 11.497 1.000 9.869 649 TRP A CA 1
ATOM 1998 C C . TRP A 1 240 ? -7.937 18.375 11.371 1.000 9.745 649 TRP A C 1
ATOM 1999 O O . TRP A 1 240 ? -8.734 18.514 12.329 1.000 10.864 649 TRP A O 1
ATOM 2010 N N . HIS A 1 241 ? -8.237 17.674 10.288 1.000 10.272 650 HIS A N 1
ATOM 2011 C CA . HIS A 1 241 ? -9.547 16.996 10.244 1.000 11.239 650 HIS A CA 1
ATOM 2012 C C . HIS A 1 241 ? -9.573 15.922 11.317 1.000 10.949 650 HIS A C 1
ATOM 2013 O O . HIS A 1 241 ? -8.573 15.221 11.507 1.000 11.196 650 HIS A O 1
ATOM 2020 N N . GLU A 1 242 ? -10.696 15.754 11.996 1.000 11.287 651 GLU A N 1
ATOM 2021 C CA . GLU A 1 242 ? -10.847 14.657 12.968 1.000 12.063 651 GLU A CA 1
ATOM 2022 C C . GLU A 1 242 ? -10.478 13.322 12.322 1.000 11.565 651 GLU A C 1
ATOM 2023 O O . GLU A 1 242 ? -9.833 12.501 12.998 1.000 12.431 651 GLU A O 1
ATOM 2029 N N . LEU A 1 243 ? -10.873 13.093 11.071 1.000 11.261 652 LEU A N 1
ATOM 2030 C CA . LEU A 1 243 ? -10.640 11.791 10.415 1.000 11.688 652 LEU A CA 1
ATOM 2031 C C . LEU A 1 243 ? -9.329 11.829 9.657 1.000 11.312 652 LEU A C 1
ATOM 2032 O O . LEU A 1 243 ? -9.126 12.669 8.788 1.000 12.492 652 LEU A O 1
ATOM 2037 N N . PRO A 1 244 ? -8.435 10.864 9.910 1.000 11.167 653 PRO A N 1
ATOM 2038 C CA . PRO A 1 244 ? -7.182 10.830 9.181 1.000 11.589 653 PRO A CA 1
ATOM 2039 C C . PRO A 1 244 ? -7.351 10.757 7.659 1.000 12.785 653 PRO A C 1
ATOM 2040 O O . PRO A 1 244 ? -6.572 11.363 6.939 1.000 13.210 653 PRO A O 1
ATOM 2044 N N . GLU A 1 245 ? -8.359 10.026 7.191 1.000 13.429 654 GLU A N 1
ATOM 2045 C CA . GLU A 1 245 ? -8.554 9.840 5.733 1.000 15.924 654 GLU A CA 1
ATOM 2046 C C . GLU A 1 245 ? -8.973 11.160 5.069 1.000 15.221 654 GLU A C 1
ATOM 2047 O O . GLU A 1 245 ? -8.878 11.236 3.848 1.000 19.240 654 GLU A O 1
ATOM 2053 N N . LYS A 1 246 ? -9.418 12.160 5.835 1.000 13.850 655 LYS A N 1
ATOM 2054 C CA . LYS A 1 246 ? -9.834 13.475 5.272 1.000 14.641 655 LYS A CA 1
ATOM 2055 C C . LYS A 1 246 ? -8.668 14.471 5.283 1.000 13.272 655 LYS A C 1
ATOM 2056 O O . LYS A 1 246 ? -8.828 15.577 4.783 1.000 14.377 655 LYS A O 1
ATOM 2062 N N . ARG A 1 247 ? -7.546 14.111 5.891 1.000 11.201 656 ARG A N 1
ATOM 2063 C CA . ARG A 1 247 ? -6.338 14.950 5.885 1.000 10.853 656 ARG A CA 1
ATOM 2064 C C . ARG A 1 247 ? -5.577 14.680 4.596 1.000 11.003 656 ARG A C 1
ATOM 2065 O O . ARG A 1 247 ? -5.565 13.561 4.095 1.000 12.090 656 ARG A O 1
ATOM 2073 N N . PRO A 1 248 ? -4.846 15.674 4.062 1.000 10.907 657 PRO A N 1
ATOM 2074 C CA . PRO A 1 248 ? -3.976 15.456 2.909 1.000 11.489 657 PRO A CA 1
ATOM 2075 C C . PRO A 1 248 ? -2.779 14.568 3.274 1.000 10.725 657 PRO A C 1
ATOM 2076 O O . PRO A 1 248 ? -2.432 14.454 4.445 1.000 11.655 657 PRO A O 1
ATOM 2080 N N . THR A 1 249 ? -2.179 13.947 2.262 1.000 11.817 658 THR A N 1
ATOM 2081 C CA . THR A 1 249 ? -0.850 13.321 2.419 1.000 11.309 658 THR A CA 1
ATOM 2082 C C . THR A 1 249 ? 0.215 14.411 2.391 1.000 10.479 658 THR A C 1
ATOM 2083 O O . THR A 1 249 ? -0.045 15.548 1.972 1.000 10.674 658 THR A O 1
ATOM 2087 N N . PHE A 1 250 ? 1.423 14.074 2.806 1.000 10.890 659 PHE A N 1
ATOM 2088 C CA . PHE A 1 250 ? 2.549 15.015 2.674 1.000 10.140 659 PHE A CA 1
ATOM 2089 C C . PHE A 1 250 ? 2.844 15.294 1.208 1.000 9.986 659 PHE A C 1
ATOM 2090 O O . PHE A 1 250 ? 3.263 16.380 0.863 1.000 10.816 659 PHE A O 1
ATOM 2098 N N . GLN A 1 251 ? 2.618 14.322 0.323 1.000 11.248 660 GLN A N 1
ATOM 2099 C CA . GLN A 1 251 ? 2.821 14.572 -1.119 1.000 12.901 660 GLN A CA 1
ATOM 2100 C C . GLN A 1 251 ? 1.879 15.681 -1.580 1.000 12.621 660 GLN A C 1
ATOM 2101 O O . GLN A 1 251 ? 2.287 16.565 -2.350 1.000 13.214 660 GLN A O 1
ATOM 2107 N N . GLN A 1 252 ? 0.613 15.614 -1.143 1.000 12.434 661 GLN A N 1
ATOM 2108 C CA . GLN A 1 252 ? -0.402 16.635 -1.478 1.000 12.577 661 GLN A CA 1
ATOM 2109 C C . GLN A 1 252 ? -0.029 17.967 -0.835 1.000 11.498 661 GLN A C 1
ATOM 2110 O O . GLN A 1 252 ? -0.110 19.004 -1.507 1.000 13.380 661 GLN A O 1
ATOM 2116 N N . LEU A 1 253 ? 0.391 17.959 0.417 1.000 10.381 662 LEU A N 1
ATOM 2117 C CA . LEU A 1 253 ? 0.765 19.221 1.074 1.000 10.600 662 LEU A CA 1
ATOM 2118 C C . LEU A 1 253 ? 1.923 19.878 0.315 1.000 10.632 662 LEU A C 1
ATOM 2119 O O . LEU A 1 253 ? 1.946 21.086 0.164 1.000 11.221 662 LEU A O 1
ATOM 2124 N N . LEU A 1 254 ? 2.910 19.081 -0.076 1.000 11.138 663 LEU A N 1
ATOM 2125 C CA . LEU A 1 254 ? 4.097 19.618 -0.754 1.000 12.447 663 LEU A CA 1
ATOM 2126 C C . LEU A 1 254 ? 3.656 20.313 -2.038 1.000 13.169 663 LEU A C 1
ATOM 2127 O O . LEU A 1 254 ? 4.151 21.428 -2.308 1.000 14.232 663 LEU A O 1
ATOM 2132 N N . SER A 1 255 ? 2.783 19.651 -2.804 1.000 16.128 664 SER A N 1
ATOM 2133 C CA . SER A 1 255 ? 2.103 20.151 -4.032 1.000 20.011 664 SER A CA 1
ATOM 2134 C C . SER A 1 255 ? 1.418 21.482 -3.750 1.000 17.241 664 SER A C 1
ATOM 2135 O O . SER A 1 255 ? 1.385 22.372 -4.628 1.000 22.314 664 SER A O 1
ATOM 2138 N N . SER A 1 256 ? 0.781 21.559 -2.586 1.000 15.205 665 SER A N 1
ATOM 2139 C CA . SER A 1 256 ? -0.057 22.719 -2.220 1.000 14.129 665 SER A CA 1
ATOM 2140 C C . SER A 1 256 ? 0.845 23.910 -1.853 1.000 12.340 665 SER A C 1
ATOM 2141 O O . SER A 1 256 ? 0.510 25.059 -2.146 1.000 13.350 665 SER A O 1
ATOM 2144 N N . ILE A 1 257 ? 1.988 23.637 -1.249 1.000 11.492 666 ILE A N 1
ATOM 2145 C CA . ILE A 1 257 ? 2.911 24.702 -0.787 1.000 11.735 666 ILE A CA 1
ATOM 2146 C C . ILE A 1 257 ? 3.747 25.210 -1.966 1.000 11.827 666 ILE A C 1
ATOM 2147 O O . ILE A 1 257 ? 4.019 26.418 -2.046 1.000 12.818 666 ILE A O 1
ATOM 2152 N N . GLU A 1 258 ? 4.186 24.324 -2.847 1.000 12.757 667 GLU A N 1
ATOM 2153 C CA . GLU A 1 258 ? 5.129 24.718 -3.918 1.000 13.574 667 GLU A CA 1
ATOM 2154 C C . GLU A 1 258 ? 4.694 25.990 -4.651 1.000 14.330 667 GLU A C 1
ATOM 2155 O O . GLU A 1 258 ? 5.512 26.902 -4.806 1.000 15.388 667 GLU A O 1
ATOM 2161 N N . PRO A 1 259 ? 3.424 26.137 -5.114 1.000 14.069 668 PRO A N 1
ATOM 2162 C CA . PRO A 1 259 ? 3.062 27.324 -5.886 1.000 16.012 668 PRO A CA 1
ATOM 2163 C C . PRO A 1 259 ? 3.091 28.630 -5.084 1.000 16.547 668 PRO A C 1
ATOM 2164 O O . PRO A 1 259 ? 3.072 29.696 -5.690 1.000 18.488 668 PRO A O 1
ATOM 2168 N N . LEU A 1 260 ? 3.120 28.522 -3.764 1.000 14.913 669 LEU A N 1
ATOM 2169 C CA . LEU A 1 260 ? 3.087 29.698 -2.870 1.000 16.079 669 LEU A CA 1
ATOM 2170 C C . LEU A 1 260 ? 4.494 30.221 -2.615 1.000 16.444 669 LEU A C 1
ATOM 2171 O O . LEU A 1 260 ? 4.601 31.323 -2.082 1.000 19.639 669 LEU A O 1
ATOM 2176 N N . ARG A 1 261 ? 5.531 29.480 -2.985 1.000 16.037 670 ARG A N 1
ATOM 2177 C CA . ARG A 1 261 ? 6.919 29.918 -2.685 1.000 17.964 670 ARG A CA 1
ATOM 2178 C C . ARG A 1 261 ? 7.271 31.139 -3.527 1.000 20.360 670 ARG A C 1
ATOM 2179 O O . ARG A 1 261 ? 6.850 31.198 -4.680 1.000 23.418 670 ARG A O 1
ATOM 2187 N N . GLU A 1 262 ? 8.108 32.016 -2.967 1.000 25.088 671 GLU A N 1
ATOM 2188 C CA . GLU A 1 262 ? 8.566 33.281 -3.596 1.000 29.663 671 GLU A CA 1
ATOM 2189 C C . GLU A 1 262 ? 10.095 33.311 -3.658 1.000 37.277 671 GLU A C 1
ATOM 2190 O O . GLU A 1 262 ? 10.724 32.726 -2.781 1.000 42.870 671 GLU A O 1
#

Secondary structure (DSSP, 8-state):
-B--GGGEEEEEEEEEETTEEEEEEEETTTEEEEEEEE-TTSB-HHHHHHHHHHHHH---TTBPPEEEEE-SSSSEEEEEE--TT-BHHHHHHHHTTT--HHHHHHHHHHHHHHHHHHHHTT---S---GGGEEE-TT--EEE-STTGGGGB-S-------S-GGG--HHHHHH----HHHHHHHHHHHHHHHHTTSPPTTTT--HHHHHHHHHTT--PPPPTT--HHHHHHHHHTT-SSGGGSPPHHHHHHHHGGG--

InterPro domains:
  IPR000719 Protein kinase domain [PS50011] (417-675)
  IPR000980 SH2 domain [PF00017] (296-377)
  IPR000980 SH2 domain [PS50001] (296-392)
  IPR000980 SH2 domain [SM00252] (294-383)
  IPR001245 Serine-threonine/tyrosine-protein kinase, catalytic domain [PF07714] (417-665)
  IPR001245 Serine-threonine/tyrosine-protein kinase, catalytic domain [PR00109] (489-502)
  IPR001245 Serine-threonine/tyrosine-protein kinase, catalytic domain [PR00109] (526-544)
  IPR001245 Serine-threonine/tyrosine-protein kinase, catalytic domain [PR00109] (574-584)
  IPR001245 Serine-threonine/tyrosine-protein kinase, catalytic domain [PR00109] (593-615)
  IPR001245 Serine-threonine/tyrosine-protein kinase, catalytic domain [PR00109] (637-659)
  IPR001562 Zinc finger, Btk motif [PF00779] (119-147)
  IPR001562 Zinc finger, Btk motif [PR00402] (102-121)
  IPR001562 Zinc finger, Btk motif [PR00402] (133-146)
  IPR001562 Zinc finger, Btk motif [PS51113] (113-149)
  IPR001562 Zinc finger, Btk motif [SM00107] (113-149)
  IPR001849 Pleckstrin homology domain [PF00169] (7-111)
  IPR001849 Pleckstrin homology domain [PS50003] (4-111)
  IPR001849 Pleckstrin homology domain [SM00233] (5-113)
  IPR008266 Tyrosine-protein kinase, active site [PS00109] (532-544)
  IPR011009 Protein kinase-like domain superfamily [SSF56112] (396-664)

Organism: Homo sapiens (NCBI:txid9606)

GO terms:
  GO:0004715 non-membrane spanning protein tyrosine kinase activity (F, IDA)
  GO:0032587 ruffle membrane (C, IDA)
  GO:0007165 signal transduction (P, IDA)
  GO:0005515 protein binding (F, IPI)
  GO:0004713 protein tyrosine kinase activity (F, TAS)
  GO:0006468 protein phosphorylation (P, TAS)
  GO:0007498 mesoderm development (P, TAS)
  GO:0004715 non-membrane spanning protein tyrosine kinase activity (F, TAS)
  GO:0005829 cytosol (C, TAS)
  GO:0006661 phosphatidylinositol biosynthetic process (P, TAS)
  GO:0005886 plasma membrane (C, IDA)

Sequence (259 aa):
GELKRREEITLLKELGSGQFGVVQLGKWKGQQYDVAVKMIKEGSMSEDEFFQEAQTMMKLSSHPKLVVKFFYGVCSKEYPIYIVTEYISNGCLLNYLRSHGKGLEPSQLLLEEMCYDVCEGMAFLESHQFIHRDLAARNNCLVDRDLCVKVSSDFGMMTRYVLDDQYVGTKFPVKWSAPEVFHYFKKYSSKSDVWAFGILMWEVFSSLGKQQPYDLYDNSSQVVLKVSQGHRLYRPHLASDDTIYQIMYSCWHELPEKRPTFQQLLSSIEPLRE

B-factor: mean 20.87, std 12.2, range [7.84, 102.96]

Radius of gyration: 18.16 Å; Cα contacts (8 Å, |Δi|>4): 469; chains: 1; bounding box: 54×45×40 Å